Protein AF-A0AAW8BYF6-F1 (afdb_monomer_lite)

pLDDT: mean 76.12, std 23.07,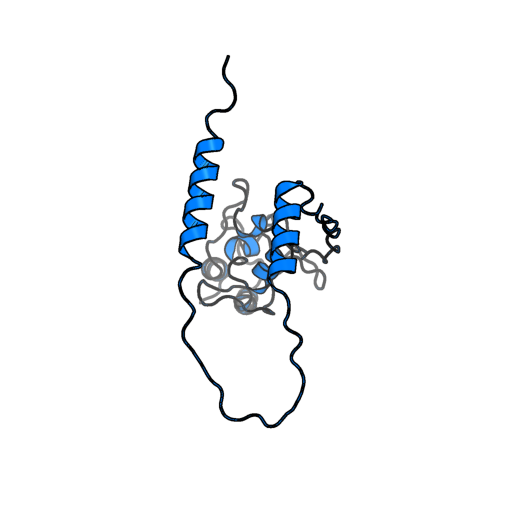 range [33.88, 97.88]

Foldseek 3Di:
DDDDDPPVVVVVVVVVVVVVPPPDDDDDDDDPDDPDDDPPDPPPVVVVVVVVVCCVVVVPPDPPPPPPPPPQPCPAAQAADPAADPQHLFFPPHQAPLDALVVLVVCPLLAADVVGANEAVGDADFTSPADPVRTHHGLSCLQQGLVSHVNSVVCCVSVSYPNCSHDPDDPPGGDGDNGSVRSSVSNPDDD

Structure (mmCIF, N/CA/C/O backbone):
data_AF-A0AAW8BYF6-F1
#
_entry.id   AF-A0AAW8BYF6-F1
#
loop_
_atom_site.group_PDB
_atom_site.id
_atom_site.type_symbol
_atom_site.label_atom_id
_atom_site.label_alt_id
_atom_site.label_comp_id
_atom_site.label_asym_id
_atom_site.label_entity_id
_atom_site.label_seq_id
_atom_site.pdbx_PDB_ins_code
_atom_site.Cartn_x
_atom_site.Cartn_y
_atom_site.Cartn_z
_atom_site.occupancy
_atom_site.B_iso_or_equiv
_atom_site.auth_seq_id
_atom_site.auth_comp_id
_atom_site.auth_asym_id
_atom_site.auth_atom_id
_atom_site.pdbx_PDB_model_num
ATOM 1 N N . MET A 1 1 ? -16.597 58.038 21.514 1.00 37.38 1 MET A N 1
ATOM 2 C CA . MET A 1 1 ? -16.691 57.374 20.198 1.00 37.38 1 MET A CA 1
ATOM 3 C C . MET A 1 1 ? -17.389 56.031 20.370 1.00 37.38 1 MET A C 1
ATOM 5 O O . MET A 1 1 ? -16.934 55.204 21.142 1.00 37.38 1 MET A O 1
ATOM 9 N N . ASN A 1 2 ? -18.549 55.951 19.721 1.00 38.19 2 ASN A N 1
ATOM 10 C CA . ASN A 1 2 ? -19.444 54.847 19.357 1.00 38.19 2 ASN A CA 1
ATOM 11 C C . ASN A 1 2 ? -19.280 53.431 19.967 1.00 38.19 2 ASN A C 1
ATOM 13 O O . ASN A 1 2 ? -18.361 52.689 19.632 1.00 38.19 2 ASN A O 1
ATOM 17 N N . THR A 1 3 ? -20.304 53.013 20.718 1.00 45.50 3 THR A N 1
ATOM 18 C CA . THR A 1 3 ? -20.680 51.621 21.010 1.00 45.50 3 THR A CA 1
ATOM 19 C C . THR A 1 3 ? -22.140 51.385 20.578 1.00 45.50 3 THR A C 1
ATOM 21 O O . THR A 1 3 ? -22.991 52.263 20.695 1.00 45.50 3 THR A O 1
ATOM 24 N N . GLY A 1 4 ? -22.461 50.177 20.101 1.00 48.16 4 GLY A N 1
ATOM 25 C CA . GLY A 1 4 ? -23.757 49.557 20.431 1.00 48.16 4 GLY A CA 1
ATOM 26 C C . GLY A 1 4 ? -24.893 49.504 19.397 1.00 48.16 4 GLY A C 1
ATOM 27 O O . GLY A 1 4 ? -25.877 48.822 19.666 1.00 48.16 4 GLY A O 1
ATOM 28 N N . HIS A 1 5 ? -24.803 50.112 18.213 1.00 46.66 5 HIS A N 1
ATOM 29 C CA . HIS A 1 5 ? -25.980 50.203 17.320 1.00 46.66 5 HIS A CA 1
ATOM 30 C C . HIS A 1 5 ? -26.298 48.951 16.465 1.00 46.66 5 HIS A C 1
ATOM 32 O O . HIS A 1 5 ? -27.367 48.877 15.864 1.00 46.66 5 HIS A O 1
ATOM 38 N N . GLY A 1 6 ? -25.429 47.933 16.423 1.00 43.31 6 GLY A N 1
ATOM 39 C CA . GLY A 1 6 ? -25.606 46.771 15.530 1.00 43.31 6 GLY A CA 1
ATOM 40 C C . GLY A 1 6 ? -26.464 45.612 16.068 1.00 43.31 6 GLY A C 1
ATOM 41 O O . GLY A 1 6 ? -26.981 44.820 15.281 1.00 43.31 6 GLY A O 1
ATOM 42 N N . ASN A 1 7 ? -26.629 45.480 17.390 1.00 49.06 7 ASN A N 1
ATOM 43 C CA . ASN A 1 7 ? -27.201 44.260 17.989 1.00 49.06 7 ASN A CA 1
ATOM 44 C C . ASN A 1 7 ? -28.725 44.347 18.224 1.00 49.06 7 ASN A C 1
ATOM 46 O O . ASN A 1 7 ? -29.447 43.363 18.068 1.00 49.06 7 ASN A O 1
ATOM 50 N N . ALA A 1 8 ? -29.245 45.548 18.494 1.00 50.25 8 ALA A N 1
ATOM 51 C CA . ALA A 1 8 ? -30.672 45.763 18.754 1.00 50.25 8 ALA A CA 1
ATOM 52 C C . ALA A 1 8 ? -31.559 45.500 17.519 1.00 50.25 8 ALA A C 1
ATOM 54 O O . ALA A 1 8 ? -32.691 45.029 17.644 1.00 50.25 8 ALA A O 1
ATOM 55 N N . HIS A 1 9 ? -31.034 45.743 16.312 1.00 46.91 9 HIS A N 1
ATOM 56 C CA . HIS A 1 9 ? -31.785 45.556 15.068 1.00 46.91 9 HIS A CA 1
ATOM 57 C C . HIS A 1 9 ? -31.937 44.074 14.675 1.00 46.91 9 HIS A C 1
ATOM 59 O O . HIS A 1 9 ? -32.965 43.688 14.120 1.00 46.91 9 HIS A O 1
ATOM 65 N N . ARG A 1 10 ? -30.956 43.221 15.017 1.00 51.28 10 ARG A N 1
ATOM 66 C CA . ARG A 1 10 ? -31.023 41.764 14.790 1.00 51.28 10 ARG A CA 1
ATOM 67 C C . ARG A 1 10 ? -31.966 41.061 15.767 1.00 51.28 10 ARG A C 1
ATOM 69 O O . ARG A 1 10 ? -32.673 40.140 15.370 1.00 51.28 10 ARG A O 1
ATOM 76 N N . GLN A 1 11 ? -32.028 41.523 17.016 1.00 50.78 11 GLN A N 1
ATOM 77 C CA . GLN A 1 11 ? -32.893 40.930 18.042 1.00 50.78 11 GLN A CA 1
ATOM 78 C C . GLN A 1 11 ? -34.389 41.172 17.773 1.00 50.78 11 GLN A C 1
ATOM 80 O O . GLN A 1 11 ? -35.205 40.280 17.998 1.00 50.78 11 GLN A O 1
ATOM 85 N N . ARG A 1 12 ? -34.757 42.325 17.194 1.00 52.97 12 ARG A N 1
ATOM 86 C CA . ARG A 1 12 ? -36.150 42.606 16.795 1.00 52.97 12 ARG A CA 1
ATOM 87 C C . ARG A 1 12 ? -36.630 41.759 15.608 1.00 52.97 12 ARG A C 1
ATOM 89 O O . ARG A 1 12 ? -37.811 41.425 15.545 1.00 52.97 12 ARG A O 1
ATOM 96 N N . ALA A 1 13 ? -35.732 41.362 14.704 1.00 47.97 13 ALA A N 1
ATOM 97 C CA . ALA A 1 13 ? -36.083 40.544 13.539 1.00 47.97 13 ALA A CA 1
ATOM 98 C C . ALA A 1 13 ? -36.437 39.089 13.912 1.00 47.97 13 ALA A C 1
ATOM 100 O O . ALA A 1 13 ? -37.358 38.513 13.339 1.00 47.97 13 ALA A O 1
ATOM 101 N N . ILE A 1 14 ? -35.762 38.514 14.915 1.00 47.16 14 ILE A N 1
ATOM 102 C CA . ILE A 1 14 ? -35.993 37.129 15.364 1.00 47.16 14 ILE A CA 1
ATOM 103 C C . ILE A 1 14 ? -37.309 37.009 16.154 1.00 47.16 14 ILE A C 1
ATOM 105 O O . ILE A 1 14 ? -38.058 36.051 15.965 1.00 47.16 14 ILE A O 1
ATOM 109 N N . ALA A 1 15 ? -37.650 38.011 16.971 1.00 45.38 15 ALA A N 1
ATOM 110 C CA . ALA A 1 15 ? -38.900 38.018 17.736 1.00 45.38 15 ALA A CA 1
ATOM 111 C C . ALA A 1 15 ? -40.158 38.090 16.842 1.00 45.38 15 ALA A C 1
ATOM 113 O O . ALA A 1 15 ? -41.176 37.486 17.171 1.00 45.38 15 ALA A O 1
ATOM 114 N N . SER A 1 16 ? -40.077 38.765 15.686 1.00 45.19 16 SER A N 1
ATOM 115 C CA . SER A 1 16 ? -41.191 38.909 14.729 1.00 45.19 16 SER A CA 1
ATOM 116 C C . SER A 1 16 ? -41.480 37.636 13.913 1.00 45.19 16 SER A C 1
ATOM 118 O O . SER A 1 16 ? -42.607 37.429 13.457 1.00 45.19 16 SER A O 1
ATOM 120 N N . LEU A 1 17 ? -40.483 36.761 13.742 1.00 44.28 17 LEU A N 1
ATOM 121 C CA . LEU A 1 17 ? -40.630 35.477 13.043 1.00 44.28 17 LEU A CA 1
ATOM 122 C C . LEU A 1 17 ? -41.304 34.410 13.919 1.00 44.28 17 LEU A C 1
ATOM 124 O O . LEU A 1 17 ? -42.078 33.599 13.416 1.00 44.28 17 LEU A O 1
ATOM 128 N N . LEU A 1 18 ? -41.089 34.453 15.237 1.00 46.00 18 LEU A N 1
ATOM 129 C CA . LEU A 1 18 ? -41.650 33.472 16.172 1.00 46.00 18 LEU A CA 1
ATOM 130 C C . LEU A 1 18 ? -43.125 33.730 16.525 1.00 46.00 18 LEU A C 1
ATOM 132 O O . LEU A 1 18 ? -43.833 32.796 16.887 1.00 46.00 18 LEU A O 1
ATOM 136 N N . THR A 1 19 ? -43.635 34.953 16.347 1.00 45.09 19 THR A N 1
ATOM 137 C CA . THR A 1 19 ? -45.060 35.263 16.587 1.00 45.09 19 THR A CA 1
ATOM 138 C C . THR A 1 19 ? -45.987 34.825 15.447 1.00 45.09 19 THR A C 1
ATOM 140 O O . THR A 1 19 ? -47.203 34.822 15.623 1.00 45.09 19 THR A O 1
ATOM 143 N N . ARG A 1 20 ? -45.450 34.454 14.272 1.00 44.84 20 ARG A N 1
ATOM 144 C CA . ARG A 1 20 ? -46.262 34.011 13.120 1.00 44.84 20 ARG A CA 1
ATOM 145 C C . ARG A 1 20 ? -46.549 32.509 13.101 1.00 44.84 20 ARG A C 1
ATOM 147 O O . ARG A 1 20 ? -47.482 32.100 12.421 1.00 44.84 20 ARG A O 1
ATOM 154 N N . HIS A 1 21 ? -45.808 31.699 13.858 1.00 38.91 21 HIS A N 1
ATOM 155 C CA . HIS A 1 21 ? -45.971 30.240 13.851 1.00 38.91 21 HIS A CA 1
ATOM 156 C C . HIS A 1 21 ? -46.962 29.694 14.888 1.00 38.91 21 HIS A C 1
ATOM 158 O O . HIS A 1 21 ? -47.280 28.512 14.846 1.00 38.91 21 HIS A O 1
ATOM 164 N N . THR A 1 22 ? -47.500 30.524 15.783 1.00 42.38 22 THR A N 1
ATOM 165 C CA . THR A 1 22 ? -48.407 30.070 16.855 1.00 42.38 22 THR A CA 1
ATOM 166 C C . THR A 1 22 ? -49.895 30.192 16.527 1.00 42.38 22 THR A C 1
ATOM 168 O O . THR A 1 22 ? -50.720 29.975 17.407 1.00 42.38 22 THR A O 1
ATOM 171 N N . ARG A 1 23 ? -50.275 30.530 15.285 1.00 43.59 23 ARG A N 1
ATOM 172 C CA . ARG A 1 23 ? -51.686 30.771 14.923 1.00 43.59 23 ARG A CA 1
ATOM 173 C C . ARG A 1 23 ? -52.297 29.764 13.941 1.00 43.59 23 ARG A C 1
ATOM 175 O O . ARG A 1 23 ? -53.260 30.094 13.259 1.00 43.59 23 ARG A O 1
ATOM 182 N N . VAL A 1 24 ? -51.763 28.547 13.868 1.00 45.06 24 VAL A N 1
ATOM 183 C CA . VAL A 1 24 ? -52.385 27.447 13.114 1.00 45.06 24 VAL A CA 1
ATOM 184 C C . VAL A 1 24 ? -52.245 26.167 13.930 1.00 45.06 24 VAL A C 1
ATOM 186 O O . VAL A 1 24 ? -51.171 25.576 13.941 1.00 45.06 24 VAL A O 1
ATOM 189 N N . THR A 1 25 ? -53.287 25.807 14.682 1.00 42.69 25 THR A N 1
ATOM 190 C CA . THR A 1 25 ? -53.732 24.435 15.037 1.00 42.69 25 THR A CA 1
ATOM 191 C C . THR A 1 25 ? -54.785 24.516 16.149 1.00 42.69 25 THR A C 1
ATOM 193 O O . THR A 1 25 ? -54.587 24.053 17.264 1.00 42.69 25 THR A O 1
ATOM 196 N N . GLU A 1 26 ? -55.938 25.102 15.836 1.00 43.38 26 GLU A N 1
ATOM 197 C CA . GLU A 1 26 ? -57.189 24.730 16.502 1.00 43.38 26 GLU A CA 1
ATOM 198 C C . GLU A 1 26 ? -58.145 24.277 15.404 1.00 43.38 26 GLU A C 1
ATOM 200 O O . GLU A 1 26 ? -58.733 25.082 14.686 1.00 43.38 26 GLU A O 1
ATOM 205 N N . SER A 1 27 ? -58.223 22.965 15.215 1.00 40.38 27 SER A N 1
ATOM 206 C CA . SER A 1 27 ? -59.373 22.337 14.578 1.00 40.38 27 SER A CA 1
ATOM 207 C C . SER A 1 27 ? -59.625 21.001 15.256 1.00 40.38 27 SER A C 1
ATOM 209 O O . SER A 1 27 ? -58.717 20.178 15.393 1.00 40.38 27 SER A O 1
ATOM 211 N N . ASP A 1 28 ? -60.865 20.861 15.698 1.00 47.47 28 ASP A N 1
ATOM 212 C CA . ASP A 1 28 ? -61.422 19.830 16.555 1.00 47.47 28 ASP A CA 1
ATOM 213 C C . ASP A 1 28 ? -61.190 18.399 16.060 1.00 47.47 28 ASP A C 1
ATOM 215 O O . ASP A 1 28 ? -61.384 18.074 14.890 1.00 47.47 28 ASP A O 1
ATOM 219 N N . GLY A 1 29 ? -60.829 17.520 16.995 1.00 39.03 29 GLY A N 1
ATOM 220 C CA . GLY A 1 29 ? -60.719 16.082 16.776 1.00 39.03 29 GLY A CA 1
ATOM 221 C C . GLY A 1 29 ? -61.212 15.317 17.998 1.00 39.03 29 GLY A C 1
ATOM 222 O O . GLY A 1 29 ? -60.427 14.868 18.829 1.00 39.03 29 GLY A O 1
ATOM 223 N N . THR A 1 30 ? -62.530 15.192 18.121 1.00 40.97 30 THR A N 1
ATOM 224 C CA . THR A 1 30 ? -63.212 14.290 19.052 1.00 40.97 30 THR A CA 1
ATOM 225 C C . THR A 1 30 ? -62.857 12.843 18.712 1.00 40.97 30 THR A C 1
ATOM 227 O O . THR A 1 30 ? -63.273 12.316 17.684 1.00 40.97 30 THR A O 1
ATOM 230 N N . CYS A 1 31 ? -62.112 12.170 19.589 1.00 33.88 31 CYS A N 1
ATOM 231 C CA . CYS A 1 31 ? -61.919 10.727 19.498 1.00 33.88 31 CYS A CA 1
ATOM 232 C C . CYS A 1 31 ? -63.068 10.039 20.252 1.00 33.88 31 CYS A C 1
ATOM 234 O O . CYS A 1 31 ? -63.046 9.930 21.479 1.00 33.88 31 CYS A O 1
ATOM 236 N N . LEU A 1 32 ? -64.111 9.632 19.522 1.00 44.94 32 LEU A N 1
ATOM 237 C CA . LEU A 1 32 ? -65.103 8.688 20.033 1.00 44.94 32 LEU A CA 1
ATOM 238 C C . LEU A 1 32 ? -64.433 7.314 20.153 1.00 44.94 32 LEU A C 1
ATOM 240 O O . LEU A 1 32 ? -64.110 6.696 19.144 1.00 44.94 32 LEU A O 1
ATOM 244 N N . GLY A 1 33 ? -64.280 6.826 21.383 1.00 44.03 33 GLY A N 1
ATOM 245 C CA . GLY A 1 33 ? -64.020 5.409 21.639 1.00 44.03 33 GLY A CA 1
ATOM 246 C C . GLY A 1 33 ? -62.735 5.117 22.401 1.00 44.03 33 GLY A C 1
ATOM 247 O O . GLY A 1 33 ? -61.808 4.555 21.839 1.00 44.03 33 GLY A O 1
ATOM 248 N N . CYS A 1 34 ? -62.713 5.416 23.701 1.00 37.00 34 CYS A N 1
ATOM 249 C CA . CYS A 1 34 ? -61.872 4.699 24.664 1.00 37.00 34 CYS A CA 1
ATOM 250 C C . CYS A 1 34 ? -62.536 4.744 26.048 1.00 37.00 34 CYS A C 1
ATOM 252 O O . CYS A 1 34 ? -62.538 5.766 26.730 1.00 37.00 34 CYS A O 1
ATOM 254 N N . LEU A 1 35 ? -63.127 3.616 26.445 1.00 46.06 35 LEU A N 1
ATOM 255 C CA . LEU A 1 35 ? -63.677 3.352 27.777 1.00 46.06 35 LEU A CA 1
ATOM 256 C C . LEU A 1 35 ? -62.545 3.021 28.765 1.00 46.06 35 LEU A C 1
ATOM 258 O O . LEU A 1 35 ? -62.427 1.895 29.239 1.00 46.06 35 LEU A O 1
ATOM 262 N N . CYS A 1 36 ? -61.703 3.998 29.096 1.00 37.97 36 CYS A N 1
ATOM 263 C CA . CYS A 1 36 ? -60.848 3.908 30.278 1.00 37.97 36 CYS A CA 1
ATOM 264 C C . CYS A 1 36 ? -60.863 5.245 31.028 1.00 37.97 36 CYS A C 1
ATOM 266 O O . CYS A 1 36 ? -60.290 6.248 30.612 1.00 37.97 36 CYS A O 1
ATOM 268 N N . GLY A 1 37 ? -61.595 5.270 32.142 1.00 46.62 37 GLY A N 1
ATOM 269 C CA . GLY A 1 37 ? -61.688 6.423 33.027 1.00 46.62 37 GLY A CA 1
ATOM 270 C C . GLY A 1 37 ? -60.399 6.630 33.817 1.00 46.62 37 GLY A C 1
ATOM 271 O O . GLY A 1 37 ? -60.288 6.162 34.945 1.00 46.62 37 GLY A O 1
ATOM 272 N N . ALA A 1 38 ? -59.450 7.369 33.249 1.00 44.50 38 ALA A N 1
ATOM 273 C CA . ALA A 1 38 ? -58.357 7.974 34.000 1.00 44.50 38 ALA A CA 1
ATOM 274 C C . ALA A 1 38 ? -58.418 9.501 33.825 1.00 44.50 38 ALA A C 1
ATOM 276 O O . ALA A 1 38 ? -58.494 9.971 32.686 1.00 44.50 38 ALA A O 1
ATOM 277 N N . PRO A 1 39 ? -58.387 10.307 34.904 1.00 42.12 39 PRO A N 1
ATOM 278 C CA . PRO A 1 39 ? -58.273 11.748 34.756 1.00 42.12 39 PRO A CA 1
ATOM 279 C C . PRO A 1 39 ? -56.886 12.061 34.185 1.00 42.12 39 PRO A C 1
ATOM 281 O O . PRO A 1 39 ? -55.875 11.951 34.879 1.00 42.12 39 PRO A O 1
ATOM 284 N N . MET A 1 40 ? -56.822 12.445 32.907 1.00 42.41 40 MET A N 1
ATOM 285 C CA . MET A 1 40 ? -55.617 13.052 32.352 1.00 42.41 40 MET A CA 1
ATOM 286 C C . MET A 1 40 ? -55.383 14.366 33.094 1.00 42.41 40 MET A C 1
ATOM 288 O O . MET A 1 40 ? -56.102 15.348 32.901 1.00 42.41 40 MET A O 1
ATOM 292 N N . GLY A 1 41 ? -54.387 14.371 33.981 1.00 45.28 41 GLY A N 1
ATOM 293 C CA . GLY A 1 41 ? -53.883 15.588 34.595 1.00 45.28 41 GLY A CA 1
ATOM 294 C C . GLY A 1 41 ? -53.502 16.562 33.488 1.00 45.28 41 GLY A C 1
ATOM 295 O O . GLY A 1 41 ? -52.598 16.292 32.700 1.00 45.28 41 GLY A O 1
ATOM 296 N N . ARG A 1 42 ? -54.230 17.678 33.410 1.00 49.72 42 ARG A N 1
ATOM 297 C CA . ARG A 1 42 ? -53.953 18.788 32.502 1.00 49.72 42 ARG A CA 1
ATOM 298 C C . ARG A 1 42 ? -52.534 19.275 32.807 1.00 49.72 42 ARG A C 1
ATOM 300 O O . ARG A 1 42 ? -52.317 19.977 33.793 1.00 49.72 42 ARG A O 1
ATOM 307 N N . LEU A 1 43 ? -51.562 18.850 31.999 1.00 50.78 43 LEU A N 1
ATOM 308 C CA . LEU A 1 43 ? -50.215 19.398 32.043 1.00 50.78 43 LEU A CA 1
ATOM 309 C C . LEU A 1 43 ? -50.342 20.872 31.686 1.00 50.78 43 LEU A C 1
ATOM 311 O O . LEU A 1 43 ? -50.687 21.249 30.569 1.00 50.78 43 LEU A O 1
ATOM 315 N N . ASP A 1 44 ? -50.150 21.706 32.697 1.00 51.09 44 ASP A N 1
ATOM 316 C CA . ASP A 1 44 ? -50.207 23.149 32.580 1.00 51.09 44 ASP A CA 1
ATOM 317 C C . ASP A 1 44 ? -48.984 23.633 31.786 1.00 51.09 44 ASP A C 1
ATOM 319 O O . ASP A 1 44 ? -47.948 24.007 32.343 1.00 51.09 44 ASP A O 1
ATOM 323 N N . HIS A 1 45 ? -49.090 23.566 30.456 1.00 50.38 45 HIS A N 1
ATOM 324 C CA . HIS A 1 45 ? -48.044 23.959 29.513 1.00 50.38 45 HIS A CA 1
ATOM 325 C C . HIS A 1 45 ? -47.591 25.416 29.711 1.00 50.38 45 HIS A C 1
ATOM 327 O O . HIS A 1 45 ? -46.456 25.759 29.369 1.00 50.38 45 HIS A O 1
ATOM 333 N N . THR A 1 46 ? -48.419 26.261 30.339 1.00 50.47 46 THR A N 1
ATOM 334 C CA . THR A 1 46 ? -48.074 27.660 30.620 1.00 50.47 46 THR A CA 1
ATOM 335 C C . THR A 1 46 ? -46.988 27.791 31.690 1.00 50.47 46 THR A C 1
ATOM 337 O O . THR A 1 46 ? -46.102 28.638 31.572 1.00 50.47 46 THR A O 1
ATOM 340 N N . LYS A 1 47 ? -46.944 26.877 32.671 1.00 52.06 47 LYS A N 1
ATOM 341 C CA . LYS A 1 47 ? -45.910 26.870 33.722 1.00 52.06 47 LYS A CA 1
ATOM 342 C C . LYS A 1 47 ? -44.545 26.403 33.223 1.00 52.06 47 LYS A C 1
ATOM 344 O O . LYS A 1 47 ? -43.525 26.790 33.792 1.00 52.06 47 LYS A O 1
ATOM 349 N N . HIS A 1 48 ? -44.506 25.572 32.181 1.00 52.84 48 HIS A N 1
ATOM 350 C CA . HIS A 1 48 ? -43.247 25.107 31.592 1.00 52.84 48 HIS A CA 1
ATOM 351 C C . HIS A 1 48 ? -42.620 26.176 30.689 1.00 52.84 48 HIS A C 1
ATOM 353 O O . HIS A 1 48 ? -41.409 26.382 30.726 1.00 52.84 48 HIS A O 1
ATOM 359 N N . LEU A 1 49 ? -43.454 26.913 29.949 1.00 55.88 49 LEU A N 1
ATOM 360 C CA . LEU A 1 49 ? -43.011 28.018 29.099 1.00 55.88 49 LEU A CA 1
ATOM 361 C C . LEU A 1 49 ? -42.513 29.221 29.911 1.00 55.88 49 LEU A C 1
ATOM 363 O O . LEU A 1 49 ? -41.466 29.767 29.574 1.00 55.88 49 LEU A O 1
ATOM 367 N N . ALA A 1 50 ? -43.180 29.583 31.013 1.00 56.66 50 ALA A N 1
ATOM 368 C CA . ALA A 1 50 ? -42.725 30.674 31.883 1.00 56.66 50 ALA A CA 1
ATOM 369 C C . ALA A 1 50 ? -41.320 30.412 32.465 1.00 56.66 50 ALA A C 1
ATOM 371 O O . ALA A 1 50 ? -40.446 31.269 32.390 1.00 56.66 50 ALA A O 1
ATOM 372 N N . LYS A 1 51 ? -41.051 29.180 32.928 1.00 56.62 51 LYS A N 1
ATOM 373 C CA . LYS A 1 51 ? -39.721 28.779 33.427 1.00 56.62 51 LYS A CA 1
ATOM 374 C C . LYS A 1 51 ? -38.630 28.802 32.350 1.00 56.62 51 LYS A C 1
ATOM 376 O O . LYS A 1 51 ? -37.471 29.062 32.661 1.00 56.62 51 LYS A O 1
ATOM 381 N N . LEU A 1 52 ? -38.987 28.508 31.099 1.00 53.47 52 LEU A N 1
ATOM 382 C CA . LEU A 1 52 ? -38.067 28.539 29.957 1.00 53.47 52 LEU A CA 1
ATOM 383 C C . LEU A 1 52 ? -37.712 29.971 29.542 1.00 53.47 52 LEU A C 1
ATOM 385 O O . LEU A 1 52 ? -36.561 30.232 29.197 1.00 53.47 52 LEU A O 1
ATOM 389 N N . VAL A 1 53 ? -38.673 30.896 29.607 1.00 59.00 53 VAL A N 1
ATOM 390 C CA . VAL A 1 53 ? -38.449 32.318 29.310 1.00 59.00 53 VAL A CA 1
ATOM 391 C C . VAL A 1 53 ? -37.603 32.980 30.402 1.00 59.00 53 VAL A C 1
ATOM 393 O O . VAL A 1 53 ? -36.619 33.636 30.065 1.00 59.00 53 VAL A O 1
ATOM 396 N N . ASP A 1 54 ? -37.882 32.726 31.684 1.00 52.72 54 ASP A N 1
ATOM 397 C CA . ASP A 1 54 ? -37.077 33.263 32.795 1.00 52.72 54 ASP A CA 1
ATOM 398 C C . ASP A 1 54 ? -35.617 32.776 32.740 1.00 52.72 54 ASP A C 1
ATOM 400 O O . ASP A 1 54 ? -34.684 33.560 32.904 1.00 52.72 54 ASP A O 1
ATOM 404 N N . ALA A 1 55 ? -35.382 31.502 32.399 1.00 53.84 55 ALA A N 1
ATOM 405 C CA . ALA A 1 55 ? -34.029 30.954 32.252 1.00 53.84 55 ALA A CA 1
ATOM 406 C C . ALA A 1 55 ? -33.228 31.569 31.083 1.00 53.84 55 ALA A C 1
ATOM 408 O O . ALA A 1 55 ? -31.993 31.599 31.127 1.00 53.84 55 ALA A O 1
ATOM 409 N N . LEU A 1 56 ? -33.918 32.049 30.041 1.00 55.00 56 LEU A N 1
ATOM 410 C CA . LEU A 1 56 ? -33.314 32.721 28.886 1.00 55.00 56 LEU A CA 1
ATOM 411 C C . LEU A 1 56 ? -33.037 34.207 29.157 1.00 55.00 56 LEU A C 1
ATOM 413 O O . LEU A 1 56 ? -32.051 34.733 28.640 1.00 55.00 56 LEU A O 1
ATOM 417 N N . VAL A 1 57 ? -33.862 34.866 29.977 1.00 57.41 57 VAL A N 1
ATOM 418 C CA . VAL A 1 57 ? -33.688 36.277 30.368 1.00 57.41 57 VAL A CA 1
ATOM 419 C C . VAL A 1 57 ? -32.619 36.436 31.459 1.00 57.41 57 VAL A C 1
ATOM 421 O O . VAL A 1 57 ? -31.805 37.352 31.375 1.00 57.41 57 VAL A O 1
ATOM 424 N N . ASP A 1 58 ? -32.525 35.504 32.414 1.00 49.53 58 ASP A N 1
ATOM 425 C CA . ASP A 1 58 ? -31.572 35.580 33.537 1.00 49.53 58 ASP A CA 1
ATOM 426 C C . ASP A 1 58 ? -30.129 35.170 33.190 1.00 49.53 58 ASP A C 1
ATOM 428 O O . ASP A 1 58 ? -29.253 35.150 34.060 1.00 49.53 58 ASP A O 1
ATOM 432 N N . GLY A 1 59 ? -29.843 34.784 31.941 1.00 46.06 59 GLY A N 1
ATOM 433 C CA . GLY A 1 59 ? -28.498 34.361 31.528 1.00 46.06 59 GLY A CA 1
ATOM 434 C C . GLY A 1 59 ? -27.958 33.137 32.288 1.00 46.06 59 GLY A C 1
ATOM 435 O O . GLY A 1 59 ? -26.771 32.824 32.192 1.00 46.06 59 GLY A O 1
ATOM 436 N N . ARG A 1 60 ? -28.814 32.416 33.026 1.00 51.44 60 ARG A N 1
ATOM 437 C CA . ARG A 1 60 ? -28.489 31.163 33.731 1.00 51.44 60 ARG A CA 1
ATOM 438 C C . ARG A 1 60 ? -28.796 29.928 32.885 1.00 51.44 60 ARG A C 1
ATOM 440 O O . ARG A 1 60 ? -29.006 28.845 33.433 1.00 51.44 60 ARG A O 1
ATOM 447 N N . ALA A 1 61 ? -28.786 30.066 31.558 1.00 50.94 61 ALA A N 1
ATOM 448 C CA . ALA A 1 61 ? -28.673 28.923 30.663 1.00 50.94 61 ALA A CA 1
ATOM 449 C C . ALA A 1 61 ? -27.443 28.120 31.097 1.00 50.94 61 ALA A C 1
ATOM 451 O O . ALA A 1 61 ? -26.331 28.650 31.169 1.00 50.94 61 ALA A O 1
ATOM 452 N N . GLY A 1 62 ? -27.696 26.877 31.506 1.00 47.59 62 GLY A N 1
ATOM 453 C CA . GLY A 1 62 ? -26.770 26.058 32.265 1.00 47.59 62 GLY A CA 1
ATOM 454 C C . GLY A 1 62 ? -25.351 26.133 31.722 1.00 47.59 62 GLY A C 1
ATOM 455 O O . GLY A 1 62 ? -25.111 25.974 30.524 1.00 47.59 62 GLY A O 1
ATOM 456 N N . ARG A 1 63 ? -24.391 26.318 32.634 1.00 51.12 63 ARG A N 1
ATOM 457 C CA . ARG A 1 63 ? -23.028 25.845 32.413 1.00 51.12 63 ARG A CA 1
ATOM 458 C C . ARG A 1 63 ? -23.146 24.351 32.148 1.00 51.12 63 ARG A C 1
ATOM 460 O O . ARG A 1 63 ? -23.138 23.556 33.083 1.00 51.12 63 ARG A O 1
ATOM 467 N N . GLY A 1 64 ? -23.329 23.988 30.879 1.00 47.88 64 GLY A N 1
ATOM 468 C CA . GLY A 1 64 ? -23.188 22.625 30.425 1.00 47.88 64 GLY A CA 1
ATOM 469 C C . GLY A 1 64 ? -21.849 22.175 30.964 1.00 47.88 64 GLY A C 1
ATOM 470 O O . GLY A 1 64 ? -20.823 22.797 30.670 1.00 47.88 64 GLY A O 1
ATOM 471 N N . VAL A 1 65 ? -21.874 21.168 31.833 1.00 51.28 65 VAL A N 1
ATOM 472 C CA . VAL A 1 65 ? -20.671 20.439 32.195 1.00 51.28 65 VAL A CA 1
ATOM 473 C C . VAL A 1 65 ? -20.076 20.045 30.854 1.00 51.28 65 VAL A C 1
ATOM 475 O O . VAL A 1 65 ? -20.630 19.200 30.152 1.00 51.28 65 VAL A O 1
ATOM 478 N N . ARG A 1 66 ? -19.005 20.731 30.435 1.00 53.81 66 ARG A N 1
ATOM 479 C CA . ARG A 1 66 ? -18.172 20.235 29.351 1.00 53.81 66 ARG A CA 1
ATOM 480 C C . ARG A 1 66 ? -17.720 18.897 29.888 1.00 53.81 66 ARG A C 1
ATOM 482 O O . ARG A 1 66 ? -16.907 18.867 30.811 1.00 53.81 66 ARG A O 1
ATOM 489 N N . GLN A 1 67 ? -18.322 17.818 29.388 1.00 54.03 67 GLN A N 1
ATOM 490 C CA . GLN A 1 67 ? -17.793 16.493 29.639 1.00 54.03 67 GLN A CA 1
ATOM 491 C C . GLN A 1 67 ? -16.295 16.613 29.367 1.00 54.03 67 GLN A C 1
ATOM 493 O O . GLN A 1 67 ? -15.924 17.173 28.321 1.00 54.03 67 GLN A O 1
ATOM 498 N N . PRO A 1 68 ? -15.434 16.200 30.312 1.00 43.06 68 PRO A N 1
ATOM 499 C CA . PRO A 1 68 ? -14.021 16.090 30.021 1.00 43.06 68 PRO A CA 1
ATOM 500 C C . PRO A 1 68 ? -13.948 15.349 28.695 1.00 43.06 68 PRO A C 1
ATOM 502 O O . PRO A 1 68 ? -14.559 14.284 28.577 1.00 43.06 68 PRO A O 1
ATOM 505 N N . ARG A 1 69 ? -13.295 15.932 27.677 1.00 60.38 69 ARG A N 1
ATOM 506 C CA . ARG A 1 69 ? -12.928 15.151 26.495 1.00 60.38 69 ARG A CA 1
ATOM 507 C C . ARG A 1 69 ? -12.239 13.936 27.082 1.00 60.38 69 ARG A C 1
ATOM 509 O O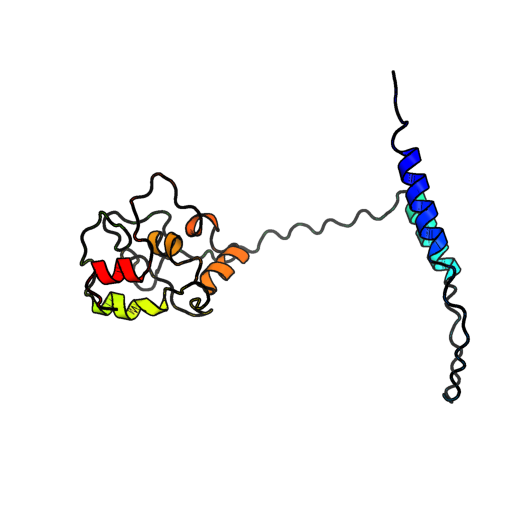 . ARG A 1 69 ? -11.196 14.103 27.719 1.00 60.38 69 ARG A O 1
ATOM 516 N N . GLN A 1 70 ? -12.889 12.774 27.011 1.00 54.97 70 GLN A N 1
ATOM 517 C CA . GLN A 1 70 ? -12.316 11.562 27.564 1.00 54.97 70 GLN A CA 1
ATOM 518 C C . GLN A 1 70 ? -10.913 11.494 26.970 1.00 54.97 70 GLN A C 1
ATOM 520 O O . GLN A 1 70 ? -10.767 11.651 25.753 1.00 54.97 70 GLN A O 1
ATOM 525 N N . ARG A 1 71 ? -9.879 11.390 27.823 1.00 50.22 71 ARG A N 1
ATOM 526 C CA . ARG A 1 71 ? -8.521 11.098 27.344 1.00 50.22 71 ARG A CA 1
ATOM 527 C C . ARG A 1 71 ? -8.712 9.938 26.378 1.00 50.22 71 ARG A C 1
ATOM 529 O O . ARG A 1 71 ? -9.275 8.940 26.836 1.00 50.22 71 ARG A O 1
ATOM 536 N N . PRO A 1 72 ? -8.367 10.082 25.084 1.00 55.06 72 PRO A N 1
ATOM 537 C CA . PRO A 1 72 ? -8.617 9.021 24.132 1.00 55.06 72 PRO A CA 1
ATOM 538 C C . PRO A 1 72 ? -7.999 7.775 24.740 1.00 55.06 72 PRO A C 1
ATOM 540 O O . PRO A 1 72 ? -6.810 7.773 25.081 1.00 55.06 72 PRO A O 1
ATOM 543 N N . GLN A 1 73 ? -8.839 6.767 24.993 1.00 55.06 73 GLN A N 1
ATOM 544 C CA . GLN A 1 73 ? -8.324 5.458 25.343 1.00 55.06 73 GLN A CA 1
ATOM 545 C C . GLN A 1 73 ? -7.281 5.149 24.283 1.00 55.06 73 GLN A C 1
ATOM 547 O O . GLN A 1 73 ? -7.522 5.408 23.103 1.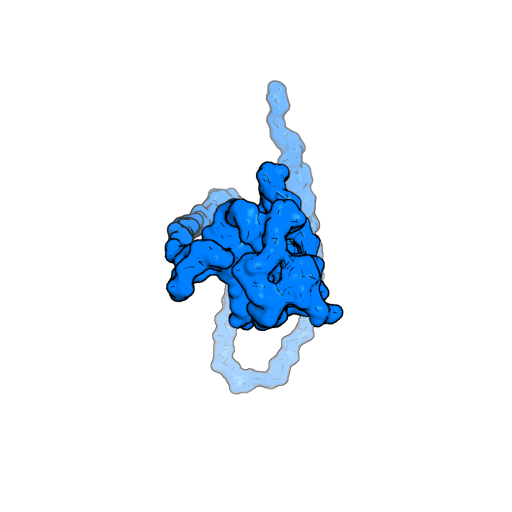00 55.06 73 GLN A O 1
ATOM 552 N N . ARG A 1 74 ? -6.085 4.746 24.717 1.00 59.78 74 ARG A N 1
ATOM 553 C CA . ARG A 1 74 ? -4.921 4.576 23.849 1.00 59.78 74 ARG A CA 1
ATOM 554 C C . ARG A 1 74 ? -5.206 3.381 22.941 1.00 59.78 74 ARG A C 1
ATOM 556 O O . ARG A 1 74 ? -4.755 2.277 23.210 1.00 59.78 74 ARG A O 1
ATOM 563 N N . MET A 1 75 ? -6.034 3.594 21.921 1.00 67.50 75 MET A N 1
ATOM 564 C CA . MET A 1 75 ? -6.357 2.606 20.914 1.00 67.50 75 MET A CA 1
ATOM 565 C C . MET A 1 75 ? -5.031 2.177 20.318 1.00 67.50 75 MET A C 1
ATOM 567 O O . MET A 1 75 ? -4.217 3.027 19.936 1.00 67.50 75 MET A O 1
ATOM 571 N N . THR A 1 76 ? -4.796 0.866 20.320 1.00 83.31 76 THR A N 1
ATOM 572 C CA . THR A 1 76 ? -3.572 0.285 19.785 1.00 83.31 76 THR A CA 1
ATOM 573 C C . THR A 1 76 ? -3.385 0.815 18.371 1.00 83.31 76 THR A C 1
ATOM 575 O O . THR A 1 76 ? -4.235 0.614 17.498 1.00 83.31 76 THR A O 1
ATOM 578 N N . GLN A 1 77 ? -2.312 1.580 18.183 1.00 92.06 77 GLN A N 1
ATOM 579 C CA . GLN A 1 77 ? -1.976 2.181 16.901 1.00 92.06 77 GLN A CA 1
ATOM 580 C C . GLN A 1 77 ? -1.724 1.066 15.889 1.00 92.06 77 GLN A C 1
ATOM 582 O O . GLN A 1 77 ? -1.134 0.043 16.232 1.00 92.06 77 GLN A O 1
ATOM 587 N N . LEU A 1 78 ? -2.164 1.266 14.650 1.00 94.50 78 LEU A N 1
ATOM 588 C CA . LEU A 1 78 ? -1.847 0.376 13.546 1.00 94.50 78 LEU A CA 1
ATOM 589 C C . LEU A 1 78 ? -0.355 0.555 13.215 1.00 94.50 78 LEU A C 1
ATOM 591 O O . LEU A 1 78 ? 0.050 1.656 12.813 1.00 94.50 78 LEU A O 1
ATOM 595 N N . PRO A 1 79 ? 0.487 -0.484 13.378 1.00 96.00 79 PRO A N 1
ATOM 596 C CA . PRO A 1 79 ? 1.902 -0.372 13.061 1.00 96.00 79 PRO A CA 1
ATOM 597 C C . PRO A 1 79 ? 2.083 -0.106 11.566 1.00 96.00 79 PRO A C 1
ATOM 599 O O . PRO A 1 79 ? 1.580 -0.845 10.723 1.00 96.00 79 PRO A O 1
ATOM 602 N N . HIS A 1 80 ? 2.819 0.942 11.217 1.00 96.31 80 HIS A N 1
ATOM 603 C CA . HIS A 1 80 ? 3.087 1.321 9.829 1.00 96.31 80 HIS A CA 1
ATOM 604 C C . HIS A 1 80 ? 4.507 1.857 9.690 1.00 96.31 80 HIS A C 1
ATOM 606 O O . HIS A 1 80 ? 5.177 2.118 10.690 1.00 96.31 80 HIS A O 1
ATOM 612 N N . ARG A 1 81 ? 5.011 1.940 8.460 1.00 95.94 81 ARG A N 1
ATOM 613 C CA . ARG A 1 81 ? 6.275 2.613 8.144 1.00 95.94 81 ARG A CA 1
ATOM 614 C C . ARG A 1 81 ? 6.024 4.091 7.866 1.00 95.94 81 ARG A C 1
ATOM 616 O O . ARG A 1 81 ? 5.068 4.421 7.177 1.00 95.94 81 ARG A O 1
ATOM 623 N N . ASP A 1 82 ? 6.939 4.940 8.322 1.00 92.88 82 ASP A N 1
ATOM 624 C CA . ASP A 1 82 ? 6.862 6.393 8.110 1.00 92.88 82 ASP A CA 1
ATOM 625 C C . ASP A 1 82 ? 7.340 6.819 6.715 1.00 92.88 82 ASP A C 1
ATOM 627 O O . ASP A 1 82 ? 7.059 7.927 6.278 1.00 92.88 82 ASP A O 1
ATOM 631 N N . ALA A 1 83 ? 8.085 5.956 6.016 1.00 94.81 83 ALA A N 1
ATOM 632 C CA . ALA A 1 83 ? 8.578 6.200 4.663 1.00 94.81 83 ALA A CA 1
ATOM 633 C C . ALA A 1 83 ? 8.827 4.883 3.900 1.00 94.81 83 ALA A C 1
ATOM 635 O O . ALA A 1 83 ? 9.098 3.847 4.531 1.00 94.81 83 ALA A O 1
ATOM 636 N N . PRO A 1 84 ? 8.765 4.900 2.551 1.00 96.19 84 PRO A N 1
ATOM 637 C CA . PRO A 1 84 ? 9.168 3.773 1.718 1.00 96.19 84 PRO A CA 1
ATOM 638 C C . PRO A 1 84 ? 10.630 3.391 1.976 1.00 96.19 84 PRO A C 1
ATOM 640 O O . PRO A 1 84 ? 11.496 4.251 2.123 1.00 96.19 84 PRO A O 1
ATOM 643 N N . CYS A 1 85 ? 10.927 2.094 2.026 1.00 96.94 85 CYS A N 1
ATOM 644 C CA . CYS A 1 85 ? 12.305 1.622 2.172 1.00 96.94 85 CYS A CA 1
ATOM 645 C C . CYS A 1 85 ? 13.156 1.921 0.923 1.00 96.94 85 CYS A C 1
ATOM 647 O O . CYS A 1 85 ? 12.629 2.172 -0.163 1.00 96.94 85 CYS A O 1
ATOM 649 N N . ALA A 1 86 ? 14.481 1.800 1.064 1.00 95.81 86 ALA A N 1
ATOM 650 C CA . ALA A 1 86 ? 15.439 1.990 -0.027 1.00 95.81 86 ALA A CA 1
ATOM 651 C C . ALA A 1 86 ? 15.106 1.143 -1.273 1.00 95.81 86 ALA A C 1
ATOM 653 O O . ALA A 1 86 ? 15.066 1.670 -2.375 1.00 95.81 86 ALA A O 1
ATOM 654 N N . ASN A 1 87 ? 14.768 -0.129 -1.070 1.00 96.31 87 ASN A N 1
ATOM 655 C CA . ASN A 1 87 ? 14.411 -1.097 -2.105 1.00 96.31 87 ASN A CA 1
ATOM 656 C C . ASN A 1 87 ? 12.908 -1.448 -2.072 1.00 96.31 87 ASN A C 1
ATOM 658 O O . ASN A 1 87 ? 12.518 -2.610 -2.097 1.00 96.31 87 ASN A O 1
ATOM 662 N N . CYS A 1 88 ? 12.038 -0.459 -1.847 1.00 97.12 88 CYS A N 1
ATOM 663 C CA . CYS A 1 88 ? 10.601 -0.712 -1.740 1.00 97.12 88 CYS A CA 1
ATOM 664 C C . CYS A 1 88 ? 9.995 -1.094 -3.101 1.00 97.12 88 CYS A C 1
ATOM 666 O O . CYS A 1 88 ? 10.166 -0.325 -4.044 1.00 97.12 88 CYS A O 1
ATOM 668 N N . PRO A 1 89 ? 9.185 -2.169 -3.201 1.00 97.06 89 PRO A N 1
ATOM 669 C CA . PRO A 1 89 ? 8.522 -2.533 -4.459 1.00 97.06 89 PRO A CA 1
ATOM 670 C C . PRO A 1 89 ? 7.626 -1.431 -5.040 1.00 97.06 89 PRO A C 1
ATOM 672 O O . PRO A 1 89 ? 7.403 -1.379 -6.242 1.00 97.06 89 PRO A O 1
ATOM 675 N N . TRP A 1 90 ? 7.125 -0.531 -4.189 1.00 97.25 90 TRP A N 1
ATOM 676 C CA . TRP A 1 90 ? 6.292 0.603 -4.593 1.00 97.25 90 TRP A CA 1
ATOM 677 C C . TRP A 1 90 ? 7.065 1.762 -5.229 1.00 97.25 90 TRP A C 1
ATOM 679 O O . TRP A 1 90 ? 6.435 2.662 -5.784 1.00 97.25 90 TRP A O 1
ATOM 689 N N . ARG A 1 91 ? 8.398 1.771 -5.148 1.00 97.31 91 ARG A N 1
ATOM 690 C CA . ARG A 1 91 ? 9.252 2.810 -5.729 1.00 97.31 91 ARG A CA 1
ATOM 691 C C . ARG A 1 91 ? 9.526 2.538 -7.205 1.00 97.31 91 ARG A C 1
ATOM 693 O O . ARG A 1 91 ? 9.981 1.456 -7.559 1.00 97.31 91 ARG A O 1
ATOM 700 N N . ARG A 1 92 ? 9.343 3.553 -8.053 1.00 97.44 92 ARG A N 1
ATOM 701 C CA . ARG A 1 92 ? 9.663 3.494 -9.491 1.00 97.44 92 ARG A CA 1
ATOM 702 C C . ARG A 1 92 ? 11.160 3.407 -9.765 1.00 97.44 92 ARG A C 1
ATOM 704 O O . ARG A 1 92 ? 11.558 2.866 -10.789 1.00 97.44 92 ARG A O 1
ATOM 711 N N . ASP A 1 93 ? 11.968 3.940 -8.856 1.00 96.50 93 ASP A N 1
ATOM 712 C CA . ASP A 1 93 ? 13.429 3.956 -8.927 1.00 96.50 93 ASP A CA 1
ATOM 713 C C . ASP A 1 93 ? 14.089 2.777 -8.186 1.00 96.50 93 ASP A C 1
ATOM 715 O O . ASP A 1 93 ? 15.314 2.703 -8.127 1.00 96.50 93 ASP A O 1
ATOM 719 N N . SER A 1 94 ? 13.306 1.841 -7.636 1.00 96.25 94 SER A N 1
ATOM 720 C CA . SER A 1 94 ? 13.834 0.603 -7.052 1.00 96.25 94 SER A CA 1
ATOM 721 C C . SER A 1 94 ? 13.992 -0.485 -8.123 1.00 96.25 94 SER A C 1
ATOM 723 O O . SER A 1 94 ? 13.161 -0.583 -9.035 1.00 96.25 94 SER A O 1
ATOM 725 N N . PRO A 1 95 ? 15.007 -1.364 -8.010 1.00 94.50 95 PRO A N 1
ATOM 726 C CA . PRO A 1 95 ? 15.020 -2.625 -8.740 1.00 94.50 95 PRO A CA 1
ATOM 727 C C . PRO A 1 95 ? 13.745 -3.435 -8.460 1.00 94.50 95 PRO A C 1
ATOM 729 O O . PRO A 1 95 ? 13.189 -3.366 -7.361 1.00 94.50 95 PRO A O 1
ATOM 732 N N . ALA A 1 96 ? 13.293 -4.196 -9.456 1.00 94.81 96 ALA A N 1
ATOM 733 C CA . ALA A 1 96 ? 12.250 -5.202 -9.262 1.00 94.81 96 ALA A CA 1
ATOM 734 C C . ALA A 1 96 ? 12.848 -6.508 -8.731 1.00 94.81 96 ALA A C 1
ATOM 736 O O . ALA A 1 96 ? 14.063 -6.702 -8.78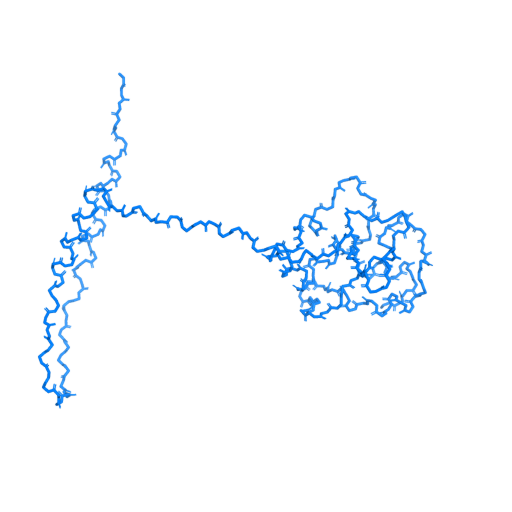1 1.00 94.81 96 ALA A O 1
ATOM 737 N N . GLY A 1 97 ? 11.977 -7.414 -8.287 1.00 91.69 97 GLY A N 1
ATOM 738 C CA . GLY A 1 97 ? 12.383 -8.755 -7.862 1.00 91.69 97 GLY A CA 1
ATOM 739 C C . GLY A 1 97 ? 12.712 -8.872 -6.376 1.00 91.69 97 GLY A C 1
ATOM 740 O O . GLY A 1 97 ? 13.393 -9.810 -5.982 1.00 91.69 97 GLY A O 1
ATOM 741 N N . GLU A 1 98 ? 12.203 -7.965 -5.534 1.00 94.31 98 GLU A N 1
ATOM 742 C CA . GLU A 1 98 ? 12.217 -8.174 -4.074 1.00 94.31 98 GLU A CA 1
ATOM 743 C C . GLU A 1 98 ? 11.507 -9.480 -3.691 1.00 94.31 98 GLU A C 1
ATOM 745 O O . GLU A 1 98 ? 11.865 -10.124 -2.707 1.00 94.31 98 GLU A O 1
ATOM 750 N N . PHE A 1 99 ? 10.511 -9.873 -4.487 1.00 94.31 99 PHE A N 1
ATOM 751 C CA . PHE A 1 99 ? 9.767 -11.115 -4.356 1.00 94.31 99 PHE A CA 1
ATOM 752 C C . PHE A 1 99 ? 9.524 -11.758 -5.725 1.00 94.31 99 PHE A C 1
ATOM 754 O O . PHE A 1 99 ? 9.579 -11.060 -6.741 1.00 94.31 99 PHE A O 1
ATOM 761 N N . PRO A 1 100 ? 9.216 -13.066 -5.769 1.00 95.50 100 PRO A N 1
ATOM 762 C CA . PRO A 1 100 ? 8.761 -13.694 -7.001 1.00 95.50 100 PRO A CA 1
ATOM 763 C C . PRO A 1 100 ? 7.361 -13.170 -7.409 1.00 95.50 100 PRO A C 1
ATOM 765 O O . PRO A 1 100 ? 6.581 -12.779 -6.527 1.00 95.50 100 PRO A O 1
ATOM 768 N N . PRO A 1 101 ? 7.023 -13.136 -8.716 1.00 96.56 101 PRO A N 1
ATOM 769 C CA . PRO A 1 101 ? 5.761 -12.581 -9.225 1.00 96.56 101 PRO A CA 1
ATOM 770 C C . PRO A 1 101 ? 4.50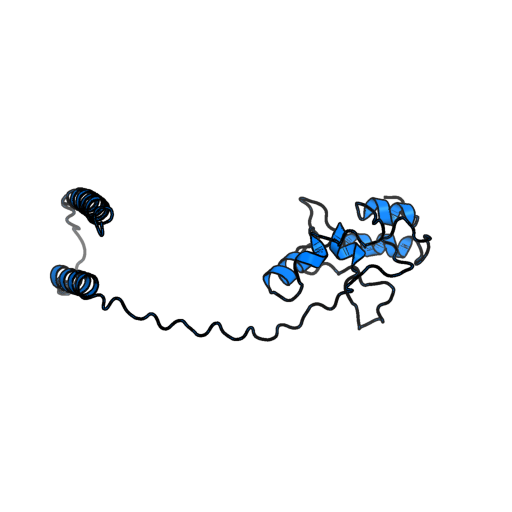0 -13.135 -8.547 1.00 96.56 101 PRO A C 1
ATOM 772 O O . PRO A 1 101 ? 3.564 -12.391 -8.261 1.00 96.56 101 PRO A O 1
ATOM 775 N N . GLU A 1 102 ? 4.487 -14.422 -8.204 1.00 96.69 102 GLU A N 1
ATOM 776 C CA . GLU A 1 102 ? 3.357 -15.115 -7.576 1.00 96.69 102 GLU A CA 1
ATOM 777 C C . GLU A 1 102 ? 3.012 -14.506 -6.212 1.00 96.69 102 GLU A C 1
ATOM 779 O O . GLU A 1 102 ? 1.847 -14.465 -5.813 1.00 96.69 102 GLU A O 1
ATOM 784 N N . ARG A 1 103 ? 4.010 -13.954 -5.508 1.00 95.19 103 ARG A N 1
ATOM 785 C CA . ARG A 1 103 ? 3.780 -13.251 -4.243 1.00 95.19 103 ARG A CA 1
ATOM 786 C C . ARG A 1 103 ? 3.020 -11.947 -4.461 1.00 95.19 103 ARG A C 1
ATOM 788 O O . ARG A 1 103 ? 2.152 -11.612 -3.662 1.00 95.19 103 ARG A O 1
ATOM 795 N N . TYR A 1 104 ? 3.307 -11.222 -5.541 1.00 96.75 104 TYR A N 1
ATOM 796 C CA . TYR A 1 104 ? 2.533 -10.039 -5.915 1.00 96.75 104 TYR A CA 1
ATOM 797 C C . TYR A 1 104 ? 1.147 -10.422 -6.444 1.00 96.75 104 TYR A C 1
ATOM 799 O O . TYR A 1 104 ? 0.186 -9.711 -6.182 1.00 96.75 104 TYR A O 1
ATOM 807 N N . ALA A 1 105 ? 0.978 -11.559 -7.115 1.00 95.88 105 ALA A N 1
ATOM 808 C CA . ALA A 1 105 ? -0.362 -12.033 -7.460 1.00 95.88 105 ALA A CA 1
ATOM 809 C C . ALA A 1 105 ? -1.208 -12.295 -6.194 1.00 95.88 105 ALA A C 1
ATOM 811 O O . ALA A 1 105 ? -2.333 -11.808 -6.082 1.00 95.88 105 ALA A O 1
ATOM 812 N N . ALA A 1 106 ? -0.636 -12.964 -5.186 1.00 94.69 106 ALA A N 1
ATOM 813 C CA . ALA A 1 106 ? -1.316 -13.260 -3.921 1.00 94.69 106 ALA A CA 1
ATOM 814 C C . ALA A 1 106 ? -1.682 -12.008 -3.098 1.00 94.69 106 ALA A C 1
ATOM 816 O O . ALA A 1 106 ? -2.648 -12.026 -2.339 1.00 94.69 106 ALA A O 1
ATOM 817 N N . LEU A 1 107 ? -0.931 -10.915 -3.253 1.00 95.56 107 LEU A N 1
ATOM 818 C CA . LEU A 1 107 ? -1.161 -9.653 -2.543 1.00 95.56 107 LEU A CA 1
ATOM 819 C C . LEU A 1 107 ? -2.210 -8.752 -3.220 1.00 95.56 107 LEU A C 1
ATOM 821 O O . LEU A 1 107 ? -2.508 -7.680 -2.691 1.00 95.56 107 LEU A O 1
ATOM 825 N N . ALA A 1 108 ? -2.796 -9.154 -4.354 1.00 95.06 108 ALA A N 1
ATOM 826 C CA . ALA A 1 108 ? -3.745 -8.319 -5.096 1.00 95.06 108 ALA A CA 1
ATOM 827 C C . ALA A 1 108 ? -4.969 -7.911 -4.260 1.00 95.06 108 ALA A C 1
ATOM 829 O O . ALA A 1 108 ? -5.415 -6.770 -4.334 1.00 95.06 108 ALA A O 1
ATOM 830 N N . ASN A 1 109 ? -5.456 -8.796 -3.384 1.00 94.94 109 ASN A N 1
ATOM 831 C CA . ASN A 1 109 ? -6.600 -8.519 -2.507 1.00 94.94 109 ASN A CA 1
ATOM 832 C C . ASN A 1 109 ? -6.309 -7.498 -1.386 1.00 94.94 109 ASN A C 1
ATOM 834 O O . ASN A 1 109 ? -7.235 -7.072 -0.698 1.00 94.94 109 ASN A O 1
ATOM 838 N N . THR A 1 110 ? -5.049 -7.085 -1.210 1.00 96.50 110 THR A N 1
ATOM 839 C CA . THR A 1 110 ? -4.673 -5.987 -0.303 1.00 96.50 110 THR A CA 1
ATOM 840 C C . THR A 1 110 ? -4.953 -4.612 -0.915 1.00 96.50 110 THR A C 1
ATOM 842 O O . THR A 1 110 ? -4.851 -3.591 -0.233 1.00 96.50 110 THR A O 1
ATOM 845 N N . ALA A 1 111 ? -5.263 -4.544 -2.211 1.00 95.19 111 ALA A N 1
ATOM 846 C CA . ALA A 1 111 ? -5.516 -3.303 -2.923 1.00 95.19 111 ALA A CA 1
ATOM 847 C C . ALA A 1 111 ? -6.935 -3.298 -3.497 1.00 95.19 111 ALA A C 1
ATOM 849 O O . ALA A 1 111 ? -7.296 -4.142 -4.308 1.00 95.19 111 ALA A O 1
ATOM 850 N N . GLY A 1 112 ? -7.731 -2.312 -3.084 1.00 93.88 112 GLY A N 1
ATOM 851 C CA . GLY A 1 112 ? -8.995 -1.993 -3.740 1.00 93.88 112 GLY A CA 1
ATOM 852 C C . GLY A 1 112 ? -8.823 -0.953 -4.844 1.00 93.88 112 GLY A C 1
ATOM 853 O O . GLY A 1 112 ? -7.788 -0.282 -4.941 1.00 93.88 112 GLY A O 1
ATOM 854 N N . SER A 1 113 ? -9.884 -0.752 -5.615 1.00 93.25 113 SER A N 1
ATOM 855 C CA . SER A 1 113 ? -10.029 0.359 -6.560 1.00 93.25 113 SER A CA 1
ATOM 856 C C . SER A 1 113 ? -11.242 1.223 -6.196 1.00 93.25 113 SER A C 1
ATOM 858 O O . SER A 1 113 ? -12.106 0.774 -5.442 1.00 93.25 113 SER A O 1
ATOM 860 N N . PRO A 1 114 ? -11.349 2.463 -6.703 1.00 92.38 114 PRO A N 1
ATOM 861 C CA . PRO A 1 114 ? -12.553 3.266 -6.506 1.00 92.38 114 PRO A CA 1
ATOM 862 C C . PRO A 1 114 ? -13.807 2.511 -6.976 1.00 92.38 114 PRO A C 1
ATOM 864 O O . PRO A 1 114 ? -13.838 2.017 -8.102 1.00 92.38 114 PRO A O 1
ATOM 867 N N . GLY A 1 115 ? -14.815 2.387 -6.108 1.00 95.38 115 GLY A N 1
ATOM 868 C CA . GLY A 1 115 ? -16.046 1.628 -6.381 1.00 95.38 115 GLY A CA 1
ATOM 869 C C . GLY A 1 115 ? -15.934 0.107 -6.201 1.00 95.38 115 GLY A C 1
ATOM 870 O O . GLY A 1 115 ? -16.941 -0.588 -6.308 1.00 95.38 115 GLY A O 1
ATOM 871 N N . ALA A 1 116 ? -14.737 -0.407 -5.916 1.00 95.75 116 ALA A N 1
ATOM 872 C CA . ALA A 1 116 ? -14.476 -1.798 -5.557 1.00 95.75 116 ALA A CA 1
ATOM 873 C C . ALA A 1 116 ? -13.367 -1.846 -4.493 1.00 95.75 116 ALA A C 1
ATOM 875 O O . ALA A 1 116 ? -12.264 -2.359 -4.705 1.00 95.75 116 ALA A O 1
ATOM 876 N N . GLU A 1 117 ? -13.632 -1.209 -3.355 1.00 97.56 117 GLU A N 1
ATOM 877 C CA . GLU A 1 117 ? -12.688 -1.134 -2.251 1.00 97.56 117 GLU A CA 1
ATOM 878 C C . GLU A 1 117 ? -12.359 -2.507 -1.659 1.00 97.56 117 GLU A C 1
ATOM 880 O O . GLU A 1 117 ? -13.209 -3.395 -1.571 1.00 97.56 117 GLU A O 1
ATOM 885 N N . ALA A 1 118 ? -11.136 -2.646 -1.143 1.00 97.69 118 ALA A N 1
ATOM 886 C CA . ALA A 1 118 ? -10.782 -3.797 -0.328 1.00 97.69 118 ALA A CA 1
ATOM 887 C C . ALA A 1 118 ? -11.641 -3.771 0.955 1.00 97.69 118 ALA A C 1
ATOM 889 O O . ALA A 1 118 ? -11.647 -2.750 1.666 1.00 97.69 118 ALA A O 1
ATOM 890 N N . PRO A 1 119 ? -12.396 -4.847 1.253 1.00 97.50 119 PRO A N 1
ATOM 891 C CA . PRO A 1 119 ? -13.388 -4.841 2.319 1.00 97.50 119 PRO A CA 1
ATOM 892 C C . PRO A 1 119 ? -12.754 -4.748 3.711 1.00 97.50 119 PRO A C 1
ATOM 894 O O . PRO A 1 119 ? -11.547 -4.904 3.908 1.00 97.50 119 PRO A O 1
ATOM 897 N N . ILE A 1 120 ? -13.586 -4.508 4.726 1.00 96.56 120 ILE A N 1
ATOM 898 C CA . ILE A 1 120 ? -13.153 -4.673 6.118 1.00 96.56 120 ILE A CA 1
ATOM 899 C C . ILE A 1 120 ? -12.755 -6.142 6.320 1.00 96.56 120 ILE A C 1
ATOM 901 O O . ILE A 1 120 ? -13.502 -7.040 5.946 1.00 96.56 120 ILE A O 1
ATOM 905 N N . GLY A 1 121 ? -11.576 -6.377 6.899 1.00 95.44 121 GLY A N 1
ATOM 906 C CA . GLY A 1 121 ? -11.009 -7.718 7.069 1.00 95.44 121 GLY A CA 1
ATOM 907 C C . GLY A 1 121 ? -10.098 -8.174 5.925 1.00 95.44 121 GLY A C 1
ATOM 908 O O . GLY A 1 121 ? -9.411 -9.178 6.090 1.00 95.44 121 GLY A O 1
ATOM 909 N N . ALA A 1 122 ? -10.025 -7.432 4.812 1.00 96.94 122 ALA A N 1
ATOM 910 C CA . ALA A 1 122 ? -8.985 -7.658 3.812 1.00 96.94 122 ALA A CA 1
ATOM 911 C C . ALA A 1 122 ? -7.583 -7.479 4.433 1.00 96.94 122 ALA A C 1
ATOM 913 O O . ALA A 1 122 ? -7.411 -6.652 5.342 1.00 96.94 122 ALA A O 1
ATOM 914 N N . PRO A 1 123 ? -6.587 -8.263 3.982 1.00 96.06 123 PRO A N 1
ATOM 915 C CA . PRO A 1 123 ? -5.235 -8.170 4.506 1.00 96.06 123 PRO A CA 1
ATOM 916 C C . PRO A 1 123 ? -4.591 -6.834 4.131 1.00 96.06 123 PRO A C 1
ATOM 918 O O . PRO A 1 123 ? -4.794 -6.286 3.050 1.00 96.06 123 PRO A O 1
ATOM 921 N N . MET A 1 124 ? -3.742 -6.332 5.021 1.00 95.19 124 MET A N 1
ATOM 922 C CA . MET A 1 124 ? -2.875 -5.194 4.730 1.00 95.19 124 MET A CA 1
ATOM 923 C C . MET A 1 124 ? -1.655 -5.628 3.918 1.00 95.19 124 MET A C 1
ATOM 925 O O . MET A 1 124 ? -1.108 -6.709 4.136 1.00 95.19 124 MET A O 1
ATOM 929 N N . PHE A 1 125 ? -1.155 -4.752 3.046 1.00 97.25 125 PHE A N 1
ATOM 930 C CA . PHE A 1 125 ? 0.149 -4.971 2.425 1.00 97.25 125 PHE A CA 1
ATOM 931 C C . PHE A 1 125 ? 1.248 -4.673 3.457 1.00 97.25 125 PHE A C 1
ATOM 933 O O . PHE A 1 125 ? 1.594 -3.512 3.729 1.00 97.25 125 PHE A O 1
ATOM 940 N N . ALA A 1 126 ? 1.793 -5.730 4.055 1.00 97.06 126 ALA A N 1
ATOM 941 C CA . ALA A 1 126 ? 2.903 -5.628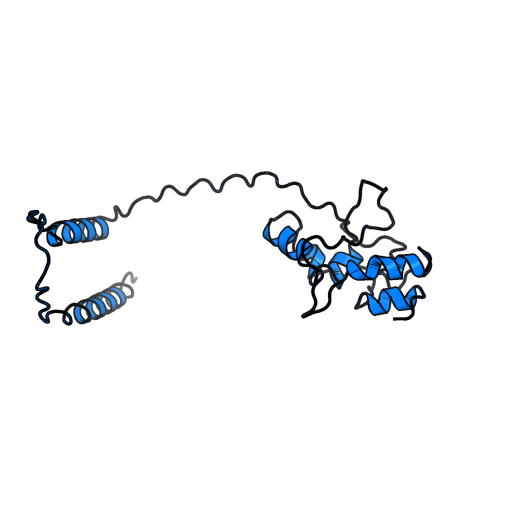 4.991 1.00 97.06 126 ALA A CA 1
ATOM 942 C C . ALA A 1 126 ? 4.173 -5.107 4.296 1.00 97.06 126 ALA A C 1
ATOM 944 O O . ALA A 1 126 ? 4.457 -5.387 3.131 1.00 97.06 126 ALA A O 1
ATOM 945 N N . CYS A 1 127 ? 4.957 -4.312 5.017 1.00 97.50 127 CYS A N 1
ATOM 946 C CA . CYS A 1 127 ? 6.272 -3.873 4.581 1.00 97.50 127 CYS A CA 1
ATOM 947 C C . CYS A 1 127 ? 7.175 -5.089 4.348 1.00 97.50 127 CYS A C 1
ATOM 949 O O . CYS A 1 127 ? 7.276 -5.955 5.208 1.00 97.50 127 CYS A O 1
ATOM 951 N N . HIS A 1 128 ? 7.923 -5.120 3.245 1.00 95.62 128 HIS A N 1
ATOM 952 C CA . HIS A 1 128 ? 8.853 -6.222 2.960 1.00 95.62 128 HIS A CA 1
ATOM 953 C C . HIS A 1 128 ? 10.043 -6.303 3.926 1.00 95.62 128 HIS A C 1
ATOM 955 O O . HIS A 1 128 ? 10.775 -7.285 3.920 1.00 95.62 128 HIS A O 1
ATOM 961 N N . LYS A 1 129 ? 10.254 -5.261 4.740 1.00 96.00 129 LYS A N 1
ATOM 962 C CA . LYS A 1 129 ? 11.230 -5.238 5.842 1.00 96.00 129 LYS A CA 1
ATOM 963 C C . LYS A 1 129 ? 10.608 -5.543 7.209 1.00 96.00 129 LYS A C 1
ATOM 965 O O . LYS A 1 129 ? 11.291 -5.389 8.217 1.00 96.00 129 LYS A O 1
ATOM 970 N N . SER A 1 130 ? 9.321 -5.879 7.274 1.00 95.00 130 SER A N 1
ATOM 971 C CA . SER A 1 130 ? 8.717 -6.361 8.515 1.00 95.00 130 SER A CA 1
ATOM 972 C C . SER A 1 130 ? 9.117 -7.805 8.783 1.00 95.00 130 SER A C 1
ATOM 974 O O . SER A 1 130 ? 9.290 -8.595 7.858 1.00 95.00 130 SER A O 1
ATOM 976 N N . THR A 1 131 ? 9.255 -8.131 10.064 1.00 94.12 131 THR A N 1
ATOM 977 C CA . THR A 1 131 ? 9.393 -9.512 10.524 1.00 94.12 131 THR A CA 1
ATOM 978 C C . THR A 1 131 ? 8.015 -10.155 10.551 1.00 94.12 131 THR A C 1
ATOM 980 O O . THR A 1 131 ? 7.052 -9.512 10.968 1.00 94.12 131 THR A O 1
ATOM 983 N N . GLU A 1 132 ? 7.929 -11.420 10.156 1.00 90.06 132 GLU A N 1
ATOM 984 C CA . GLU A 1 132 ? 6.697 -12.200 10.255 1.00 90.06 132 GLU A CA 1
ATOM 985 C C . GLU A 1 132 ? 6.131 -12.167 11.689 1.00 90.06 132 GLU A C 1
ATOM 987 O O . GLU A 1 132 ? 6.870 -12.167 12.681 1.00 90.06 132 GLU A O 1
ATOM 992 N N . GLY A 1 133 ? 4.808 -12.024 11.801 1.00 92.25 133 GLY A N 1
ATOM 993 C CA . GLY A 1 133 ? 4.114 -11.811 13.077 1.00 92.25 133 GLY A CA 1
ATOM 994 C C . GLY A 1 133 ? 4.263 -10.401 13.670 1.00 92.25 133 GLY A C 1
ATOM 995 O O . GLY A 1 133 ? 3.606 -10.082 14.657 1.00 92.25 133 GLY A O 1
ATOM 996 N N . HIS A 1 134 ? 5.080 -9.537 13.062 1.00 94.38 134 HIS A N 1
ATOM 997 C CA . HIS A 1 134 ? 5.324 -8.149 13.473 1.00 94.38 134 HIS A CA 1
ATOM 998 C C . HIS A 1 134 ? 5.134 -7.194 12.288 1.00 94.38 134 HIS A C 1
ATOM 1000 O O . HIS A 1 134 ? 5.932 -6.279 12.028 1.00 94.38 134 HIS A O 1
ATOM 1006 N N . ASP A 1 135 ? 4.063 -7.435 11.538 1.00 96.00 135 ASP A N 1
ATOM 1007 C CA . ASP A 1 135 ? 3.769 -6.715 10.313 1.00 96.00 135 ASP A CA 1
ATOM 1008 C C . ASP A 1 135 ? 3.526 -5.230 10.576 1.00 96.00 135 ASP A C 1
ATOM 1010 O O . ASP A 1 135 ? 2.805 -4.814 11.484 1.00 96.00 135 ASP A O 1
ATOM 1014 N N . ARG A 1 136 ? 4.146 -4.403 9.734 1.00 97.38 136 ARG A N 1
ATOM 1015 C CA . ARG A 1 136 ? 3.912 -2.962 9.665 1.00 97.38 136 ARG A CA 1
ATOM 1016 C C . ARG A 1 136 ? 3.375 -2.654 8.285 1.00 97.38 136 ARG A C 1
ATOM 1018 O O . ARG A 1 136 ? 3.936 -3.125 7.300 1.00 97.38 136 ARG A O 1
ATOM 1025 N N . ALA A 1 137 ? 2.343 -1.827 8.191 1.00 97.31 137 ALA A N 1
ATOM 1026 C CA . ALA A 1 137 ? 1.803 -1.408 6.907 1.00 97.31 137 ALA A CA 1
ATOM 1027 C C . ALA A 1 137 ? 2.878 -0.690 6.088 1.00 97.31 137 ALA A C 1
ATOM 1029 O O . ALA A 1 137 ? 3.612 0.167 6.596 1.00 97.31 137 ALA A O 1
ATOM 1030 N N . CYS A 1 138 ? 2.989 -1.076 4.819 1.00 97.88 138 CYS A N 1
ATOM 1031 C CA . CYS A 1 138 ? 3.937 -0.475 3.899 1.00 97.88 138 CYS A CA 1
ATOM 1032 C C . CYS A 1 138 ? 3.548 0.984 3.613 1.00 97.88 138 CYS A C 1
ATOM 1034 O O . CYS A 1 138 ? 2.426 1.260 3.200 1.00 97.88 138 CYS A O 1
ATOM 1036 N N . ALA A 1 139 ? 4.495 1.913 3.778 1.00 97.06 139 ALA A N 1
ATOM 1037 C CA . ALA A 1 139 ? 4.281 3.340 3.521 1.00 97.06 139 ALA A CA 1
ATOM 1038 C C . ALA A 1 139 ? 3.883 3.627 2.062 1.00 97.06 139 ALA A C 1
ATOM 1040 O O . ALA A 1 139 ? 2.968 4.404 1.806 1.00 97.06 139 ALA A O 1
ATOM 1041 N N . GLY A 1 140 ? 4.541 2.966 1.100 1.00 96.88 140 GLY A N 1
ATOM 1042 C CA . GLY A 1 140 ? 4.235 3.132 -0.324 1.00 96.88 140 GLY A CA 1
ATOM 1043 C C . GLY A 1 140 ? 2.832 2.638 -0.680 1.00 96.88 140 GLY A C 1
ATOM 1044 O O . GLY A 1 140 ? 2.088 3.334 -1.365 1.00 96.88 140 GLY A O 1
ATOM 1045 N N . TRP A 1 141 ? 2.435 1.483 -0.140 1.00 97.75 141 TRP A N 1
ATOM 1046 C CA . TRP A 1 141 ? 1.077 0.962 -0.298 1.00 97.75 141 TRP A CA 1
ATOM 1047 C C . TRP A 1 141 ? 0.031 1.859 0.369 1.00 97.75 141 TRP A C 1
ATOM 1049 O O . TRP A 1 141 ? -0.992 2.146 -0.244 1.00 97.75 141 TRP A O 1
ATOM 1059 N N . LEU A 1 142 ? 0.278 2.345 1.590 1.00 97.50 142 LEU A N 1
ATOM 1060 C CA . LEU A 1 142 ? -0.641 3.260 2.274 1.00 97.50 142 LEU A CA 1
ATOM 1061 C C . LEU A 1 142 ? -0.908 4.511 1.430 1.00 97.50 142 LEU A C 1
ATOM 1063 O O . LEU A 1 142 ? -2.069 4.865 1.229 1.00 97.50 142 LEU A O 1
ATOM 1067 N N . ALA A 1 143 ? 0.144 5.112 0.871 1.00 95.94 143 ALA A N 1
ATOM 1068 C CA . ALA A 1 143 ? 0.041 6.309 0.042 1.00 95.94 143 ALA A CA 1
ATOM 1069 C C . ALA A 1 143 ? -0.690 6.084 -1.295 1.00 95.94 143 ALA A C 1
ATOM 1071 O O . ALA A 1 143 ? -1.298 7.012 -1.823 1.00 95.94 143 ALA A O 1
ATOM 1072 N N . ARG A 1 144 ? -0.628 4.879 -1.881 1.00 95.56 144 ARG A N 1
ATOM 1073 C CA . ARG A 1 144 ? -1.197 4.613 -3.221 1.00 95.56 144 ARG A CA 1
ATOM 1074 C C . ARG A 1 144 ? -2.505 3.833 -3.218 1.00 95.56 144 ARG A C 1
ATOM 1076 O O . ARG A 1 144 ? -3.325 4.039 -4.103 1.00 95.56 144 ARG A O 1
ATOM 1083 N N . CYS A 1 145 ? -2.707 2.964 -2.239 1.00 96.19 145 CYS A N 1
ATOM 1084 C CA . CYS A 1 145 ? -3.837 2.039 -2.168 1.00 96.19 145 CYS A CA 1
ATOM 1085 C C . CYS A 1 145 ? -4.587 2.099 -0.839 1.00 96.19 145 CYS A C 1
ATOM 1087 O O . CYS A 1 145 ? -5.753 1.712 -0.801 1.00 96.19 145 CYS A O 1
ATOM 1089 N N . GLY A 1 146 ? -3.968 2.599 0.237 1.00 96.00 146 GLY A N 1
ATOM 1090 C CA . GLY A 1 146 ? -4.585 2.632 1.568 1.00 96.00 146 GLY A CA 1
ATOM 1091 C C . GLY A 1 146 ? -5.934 3.355 1.581 1.00 96.00 146 GLY A C 1
ATOM 1092 O O . GLY A 1 146 ? -6.865 2.932 2.264 1.00 96.00 146 GLY A O 1
ATOM 1093 N N . HIS A 1 147 ? -6.091 4.383 0.748 1.00 94.81 147 HIS A N 1
ATOM 1094 C CA . HIS A 1 147 ? -7.356 5.092 0.611 1.00 94.81 147 HIS A CA 1
ATOM 1095 C C . HIS A 1 147 ? -8.489 4.275 -0.025 1.00 94.81 147 HIS A C 1
ATOM 1097 O O . HIS A 1 147 ? -9.641 4.641 0.168 1.00 94.81 147 HIS A O 1
ATOM 1103 N N . ASN A 1 148 ? -8.218 3.181 -0.739 1.00 96.38 148 ASN A N 1
ATOM 1104 C CA . ASN A 1 148 ? -9.234 2.270 -1.294 1.00 96.38 148 ASN A CA 1
ATOM 1105 C C . ASN A 1 148 ? -9.396 0.999 -0.450 1.00 96.38 148 ASN A C 1
ATOM 1107 O O . ASN A 1 148 ? -9.923 -0.003 -0.925 1.00 96.38 148 ASN A O 1
ATOM 1111 N N . HIS A 1 149 ? -8.941 1.025 0.804 1.00 97.69 149 HIS A N 1
ATOM 1112 C CA . HIS A 1 149 ? -9.048 -0.091 1.732 1.00 97.69 149 HIS A CA 1
ATOM 1113 C C . HIS A 1 149 ? -9.910 0.305 2.934 1.00 97.69 149 HIS A C 1
ATOM 1115 O O . HIS A 1 149 ? -9.514 1.134 3.760 1.00 97.69 149 HIS A O 1
ATOM 1121 N N . LEU A 1 150 ? -11.085 -0.313 3.089 1.00 97.56 150 LEU A N 1
ATOM 1122 C CA . LEU A 1 150 ? -12.057 0.080 4.119 1.00 97.56 150 LEU A CA 1
ATOM 1123 C C . LEU A 1 150 ? -11.500 -0.084 5.541 1.00 97.56 150 LEU A C 1
ATOM 1125 O O . LEU A 1 150 ? -11.718 0.777 6.392 1.00 97.56 150 LEU A O 1
ATOM 1129 N N . GLY A 1 151 ? -10.699 -1.127 5.787 1.00 96.94 151 GLY A N 1
ATOM 1130 C CA . GLY A 1 151 ? -9.990 -1.300 7.064 1.00 96.94 151 GLY A CA 1
ATOM 1131 C C . GLY A 1 151 ? -9.016 -0.161 7.413 1.00 96.94 151 GLY A C 1
ATOM 1132 O O . GLY A 1 151 ? -8.893 0.199 8.586 1.00 96.94 151 GLY A O 1
ATOM 1133 N N . ILE A 1 152 ? -8.372 0.454 6.413 1.00 97.31 152 ILE A N 1
ATOM 1134 C CA . ILE A 1 152 ? -7.461 1.591 6.603 1.00 97.31 152 ILE A CA 1
ATOM 1135 C C . ILE A 1 152 ? -8.255 2.874 6.846 1.00 97.31 152 ILE A C 1
ATOM 1137 O O . ILE A 1 152 ? -7.955 3.593 7.798 1.00 97.31 152 ILE A O 1
ATOM 1141 N N . ARG A 1 153 ? -9.325 3.119 6.075 1.00 96.44 153 ARG A N 1
ATOM 1142 C CA . ARG A 1 153 ? -10.248 4.243 6.325 1.00 96.44 153 ARG A CA 1
ATOM 1143 C C . ARG A 1 153 ? -10.785 4.204 7.760 1.00 96.44 153 ARG A C 1
ATOM 1145 O O . ARG A 1 153 ? -10.742 5.211 8.464 1.00 96.44 153 ARG A O 1
ATOM 1152 N N . LEU A 1 154 ? -11.219 3.028 8.222 1.00 96.56 154 LEU A N 1
ATOM 1153 C CA . LEU A 1 154 ? -11.692 2.839 9.593 1.00 96.56 154 LEU A CA 1
ATOM 1154 C C . LEU A 1 154 ? -10.582 3.093 10.623 1.00 96.56 154 LEU A C 1
ATOM 1156 O O . LEU A 1 154 ? -10.842 3.741 11.632 1.00 96.56 154 LEU A O 1
ATOM 1160 N N . ALA A 1 155 ? -9.351 2.632 10.372 1.00 96.19 155 ALA A N 1
ATOM 1161 C CA . ALA A 1 155 ? -8.212 2.895 11.254 1.00 96.19 155 ALA A CA 1
ATOM 1162 C C . ALA A 1 155 ? -7.908 4.394 11.396 1.00 96.19 155 ALA A C 1
ATOM 1164 O O . ALA A 1 155 ? -7.600 4.838 12.502 1.00 96.19 155 ALA A O 1
ATOM 1165 N N . ILE A 1 156 ? -8.052 5.172 10.319 1.00 95.50 156 ILE A N 1
ATOM 1166 C CA . ILE A 1 156 ? -7.878 6.630 10.340 1.00 95.50 156 ILE A CA 1
ATOM 1167 C C . ILE A 1 156 ? -8.974 7.304 11.167 1.00 95.50 156 ILE A C 1
ATOM 1169 O O . ILE A 1 156 ? -8.672 8.059 12.087 1.00 95.50 156 ILE A O 1
ATOM 1173 N N . VAL A 1 157 ? -10.247 6.987 10.902 1.00 95.56 157 VAL A N 1
ATOM 1174 C CA . VAL A 1 157 ? -11.392 7.555 11.647 1.00 95.56 157 VAL A CA 1
ATOM 1175 C C . VAL A 1 157 ? -11.307 7.232 13.140 1.00 95.56 157 VAL A C 1
ATOM 1177 O O . VAL A 1 157 ? -11.675 8.038 13.989 1.00 95.56 157 VAL A O 1
ATOM 1180 N N . GLN A 1 158 ? -10.775 6.059 13.466 1.00 95.25 158 GLN A N 1
ATOM 1181 C CA . GLN A 1 158 ? -10.549 5.601 14.830 1.00 95.25 158 GLN A CA 1
ATOM 1182 C C . GLN A 1 158 ? -9.286 6.180 15.491 1.00 95.25 158 GLN A C 1
ATOM 1184 O O . GLN A 1 158 ? -9.002 5.847 16.638 1.00 95.25 158 GLN A O 1
ATOM 1189 N N . GLY A 1 159 ? -8.490 6.992 14.791 1.00 93.81 159 GLY A N 1
ATOM 1190 C CA . GLY A 1 159 ? -7.239 7.543 15.320 1.00 93.81 159 GLY A CA 1
ATOM 1191 C C . GLY A 1 159 ? -6.148 6.495 15.574 1.00 93.81 159 GLY A C 1
ATOM 1192 O O . GLY A 1 159 ? -5.237 6.736 16.366 1.00 93.81 159 GLY A O 1
ATOM 1193 N N . ARG A 1 160 ? -6.234 5.322 14.933 1.00 95.00 160 ARG A N 1
ATOM 1194 C CA . ARG A 1 160 ? -5.199 4.270 14.970 1.00 95.00 160 ARG A CA 1
ATOM 1195 C C . ARG A 1 160 ? -4.135 4.452 13.893 1.00 95.00 160 ARG A C 1
ATOM 1197 O O . ARG A 1 160 ? -3.098 3.805 13.971 1.00 95.00 160 ARG A O 1
ATOM 1204 N N . LEU A 1 161 ? -4.407 5.268 12.880 1.00 94.44 161 LEU A N 1
ATOM 1205 C CA . LEU A 1 161 ? -3.482 5.607 11.806 1.00 94.44 161 LEU A CA 1
ATOM 1206 C C . LEU A 1 161 ? -3.640 7.103 11.484 1.00 94.44 161 LEU A C 1
ATOM 1208 O O . LEU A 1 161 ? -4.779 7.545 11.329 1.00 94.44 161 LEU A O 1
ATOM 1212 N N . PRO A 1 162 ? -2.560 7.894 11.376 1.00 89.94 162 PRO A N 1
ATOM 1213 C CA . PRO A 1 162 ? -2.665 9.276 10.911 1.00 89.94 162 PRO A CA 1
ATOM 1214 C C . PRO A 1 162 ? -3.190 9.307 9.471 1.00 89.94 162 PRO A C 1
ATOM 1216 O O . PRO A 1 162 ? -2.811 8.461 8.665 1.00 89.94 162 PRO A O 1
ATOM 1219 N N . GLY A 1 163 ? -4.063 10.250 9.116 1.00 85.44 163 GLY A N 1
ATOM 1220 C CA . GLY A 1 163 ? -4.623 10.303 7.758 1.00 85.44 163 GLY A CA 1
ATOM 1221 C C . GLY A 1 163 ? -3.570 10.664 6.706 1.00 85.44 163 GLY A C 1
ATOM 1222 O O . GLY A 1 163 ? -3.574 10.144 5.590 1.00 85.44 163 GLY A O 1
ATOM 1223 N N . GLU A 1 164 ? -2.620 11.510 7.084 1.00 85.12 164 GLU A N 1
ATOM 1224 C CA . GLU A 1 164 ? -1.602 12.121 6.231 1.00 85.12 164 GLU A CA 1
ATOM 1225 C C . GLU A 1 164 ? -0.741 11.077 5.507 1.00 85.12 164 GLU A C 1
ATOM 1227 O O . GLU A 1 164 ? -0.372 11.278 4.351 1.00 85.12 164 GLU A O 1
ATOM 1232 N N . VAL A 1 165 ? -0.512 9.914 6.131 1.00 79.69 165 VAL A N 1
ATOM 1233 C CA . VAL A 1 165 ? 0.279 8.811 5.552 1.00 79.69 165 VAL A CA 1
ATOM 1234 C C . VAL A 1 165 ? -0.375 8.169 4.321 1.00 79.69 165 VAL A C 1
ATOM 1236 O O . VAL A 1 165 ? 0.291 7.437 3.592 1.00 79.69 165 VAL A O 1
ATOM 1239 N N . THR A 1 166 ? -1.672 8.411 4.096 1.00 79.31 166 THR A N 1
ATOM 1240 C CA . THR A 1 166 ? -2.431 7.842 2.966 1.00 79.31 166 THR A CA 1
ATOM 1241 C C . THR A 1 166 ? -2.742 8.841 1.857 1.00 79.31 166 THR A C 1
ATOM 1243 O O . THR A 1 166 ? -2.835 8.437 0.702 1.00 79.31 166 THR A O 1
ATOM 1246 N N . TRP A 1 167 ? -2.883 10.130 2.176 1.00 75.50 167 TRP A N 1
ATOM 1247 C CA . TRP A 1 167 ? -3.389 11.129 1.223 1.00 75.50 167 TRP A CA 1
ATOM 1248 C C . TRP A 1 167 ? -2.343 12.154 0.778 1.00 75.50 167 TRP A C 1
ATOM 1250 O O . TRP A 1 167 ? -2.547 12.820 -0.233 1.00 75.50 167 TRP A O 1
ATOM 1260 N N . ALA A 1 168 ? -1.238 12.305 1.515 1.00 77.38 168 ALA A N 1
ATOM 1261 C CA . ALA A 1 168 ? -0.269 13.371 1.277 1.00 77.38 168 ALA A CA 1
ATOM 1262 C C . ALA A 1 168 ? 1.177 12.901 1.530 1.00 77.38 168 ALA A C 1
ATOM 1264 O O . ALA A 1 168 ? 1.801 13.331 2.504 1.00 77.38 168 ALA A O 1
ATOM 1265 N N . PRO A 1 169 ? 1.742 12.025 0.672 1.00 81.38 169 PRO A N 1
ATOM 1266 C CA . PRO A 1 169 ? 3.161 11.705 0.756 1.00 81.38 169 PRO A CA 1
ATOM 1267 C C . PRO A 1 169 ? 3.999 12.994 0.598 1.00 81.38 169 PRO A C 1
ATOM 1269 O O . PRO A 1 169 ? 3.737 13.779 -0.319 1.00 81.38 169 PRO A O 1
ATOM 1272 N N . PRO A 1 170 ? 4.994 13.240 1.470 1.00 85.19 170 PRO A N 1
ATOM 1273 C CA . PRO A 1 170 ? 5.861 14.411 1.384 1.00 85.19 170 PRO A CA 1
ATOM 1274 C C . PRO A 1 170 ? 6.564 14.529 0.023 1.00 85.19 170 PRO A C 1
ATOM 1276 O O . PRO A 1 170 ? 6.967 13.506 -0.533 1.00 85.19 170 PRO A O 1
ATOM 1279 N N . PRO A 1 171 ? 6.842 15.751 -0.476 1.00 85.81 171 PRO A N 1
ATOM 1280 C CA . PRO A 1 171 ? 7.604 15.945 -1.715 1.00 85.81 171 PRO A CA 1
ATOM 1281 C C . PRO A 1 171 ? 9.007 15.317 -1.706 1.00 85.81 171 PRO A C 1
ATOM 1283 O O . PRO A 1 171 ? 9.582 15.085 -2.762 1.00 85.81 171 PRO A O 1
ATOM 1286 N N . SER A 1 172 ? 9.566 15.047 -0.522 1.00 90.00 172 SER A N 1
ATOM 1287 C CA . SER A 1 172 ? 10.864 14.389 -0.343 1.00 90.00 172 SER A CA 1
ATOM 1288 C C . SER A 1 172 ? 10.834 12.873 -0.561 1.00 90.00 172 SER A C 1
ATOM 1290 O O . SER A 1 172 ? 11.888 12.238 -0.552 1.00 90.00 172 SER A O 1
ATOM 1292 N N . TRP A 1 173 ? 9.654 12.265 -0.710 1.00 94.25 173 TRP A N 1
ATOM 1293 C CA . TRP A 1 173 ? 9.550 10.832 -0.954 1.00 94.25 173 TRP A CA 1
ATOM 1294 C C . TRP A 1 173 ? 10.008 10.454 -2.366 1.00 94.25 173 TRP A C 1
ATOM 1296 O O . TRP A 1 173 ? 9.840 11.226 -3.311 1.00 94.25 173 TRP A O 1
ATOM 1306 N N . PRO A 1 174 ? 10.546 9.233 -2.533 1.00 95.38 174 PRO A N 1
ATOM 1307 C CA . PRO A 1 174 ? 10.890 8.725 -3.850 1.00 95.38 174 PRO A CA 1
ATOM 1308 C C . PRO A 1 174 ? 9.642 8.577 -4.735 1.00 95.38 174 PRO A C 1
ATOM 1310 O O . PRO A 1 174 ? 8.530 8.396 -4.223 1.00 95.38 174 PRO A O 1
ATOM 1313 N N . PRO A 1 175 ? 9.806 8.592 -6.068 1.00 95.75 175 PRO A N 1
ATOM 1314 C CA . PRO A 1 175 ? 8.692 8.414 -6.987 1.00 95.75 175 PRO A CA 1
ATOM 1315 C C . PRO A 1 175 ? 8.039 7.041 -6.784 1.00 95.75 175 PRO A C 1
ATOM 1317 O O . PRO A 1 175 ? 8.703 6.012 -6.879 1.00 95.75 175 PRO A O 1
ATOM 1320 N N . LEU A 1 176 ? 6.726 7.015 -6.552 1.00 96.56 176 LEU A N 1
ATOM 1321 C CA . LEU A 1 176 ? 5.953 5.777 -6.397 1.00 96.56 176 LEU A CA 1
ATOM 1322 C C . LEU A 1 176 ? 5.178 5.424 -7.674 1.00 96.56 176 LEU A C 1
ATOM 1324 O O . LEU A 1 176 ? 4.915 6.308 -8.495 1.00 96.56 176 LEU A O 1
ATOM 1328 N N . PHE A 1 177 ? 4.830 4.146 -7.845 1.00 96.88 177 PHE A N 1
ATOM 1329 C CA . PHE A 1 177 ? 3.864 3.698 -8.861 1.00 96.88 177 PHE A CA 1
ATOM 1330 C C . PHE A 1 177 ? 2.477 4.274 -8.591 1.00 96.88 177 PHE A C 1
ATOM 1332 O O . PHE A 1 177 ? 2.160 4.605 -7.446 1.00 96.88 177 PHE A O 1
ATOM 1339 N N . ASN A 1 178 ? 1.636 4.391 -9.623 1.00 94.44 178 ASN A N 1
ATOM 1340 C CA . ASN A 1 178 ? 0.336 5.019 -9.442 1.00 94.44 178 ASN A CA 1
ATOM 1341 C C . ASN A 1 178 ? -0.746 4.089 -8.904 1.00 94.44 178 ASN A C 1
ATOM 1343 O O . ASN A 1 178 ? -1.675 4.555 -8.239 1.00 94.44 178 ASN A O 1
ATOM 1347 N N . SER A 1 179 ? -0.611 2.796 -9.172 1.00 95.19 179 SER A N 1
ATOM 1348 C CA . SER A 1 179 ? -1.588 1.773 -8.828 1.00 95.19 179 SER A CA 1
ATOM 1349 C C . SER A 1 179 ? -0.901 0.468 -8.442 1.00 95.19 179 SER A C 1
ATOM 1351 O O . SER A 1 179 ? 0.282 0.255 -8.722 1.00 95.19 179 SER A O 1
ATOM 1353 N N . TYR A 1 180 ? -1.669 -0.428 -7.821 1.00 96.56 180 TYR A N 1
ATOM 1354 C CA . TYR A 1 180 ? -1.228 -1.800 -7.593 1.00 96.56 180 TYR A CA 1
ATOM 1355 C C . TYR A 1 180 ? -0.860 -2.495 -8.901 1.00 96.56 180 TYR A C 1
ATOM 1357 O O . TYR A 1 180 ? 0.171 -3.154 -8.969 1.00 96.56 180 TYR A O 1
ATOM 1365 N N . ALA A 1 181 ? -1.673 -2.299 -9.943 1.00 96.12 181 ALA A N 1
ATOM 1366 C CA . ALA A 1 181 ? -1.481 -2.941 -11.233 1.00 96.12 181 ALA A CA 1
ATOM 1367 C C . ALA A 1 181 ? -0.149 -2.553 -11.886 1.00 96.12 181 ALA A C 1
ATOM 1369 O O . ALA A 1 181 ? 0.592 -3.427 -12.321 1.00 96.12 181 ALA A O 1
ATOM 1370 N N . GLU A 1 182 ? 0.210 -1.265 -11.877 1.00 96.94 182 GLU A N 1
ATOM 1371 C CA . GLU A 1 182 ? 1.509 -0.806 -12.389 1.00 96.94 182 GLU A CA 1
ATOM 1372 C C . GLU A 1 182 ? 2.684 -1.409 -11.605 1.00 96.94 182 GLU A C 1
ATOM 1374 O O . GLU A 1 182 ? 3.660 -1.877 -12.195 1.00 96.94 182 GLU A O 1
ATOM 1379 N N . MET A 1 183 ? 2.585 -1.417 -10.272 1.00 97.31 183 MET A N 1
ATOM 1380 C CA . MET A 1 183 ? 3.614 -1.981 -9.396 1.00 97.31 183 MET A CA 1
ATOM 1381 C C . MET A 1 183 ? 3.767 -3.492 -9.615 1.00 97.31 183 MET A C 1
ATOM 1383 O O . MET A 1 183 ? 4.887 -3.989 -9.739 1.00 97.31 183 MET A O 1
ATOM 1387 N N . ALA A 1 184 ? 2.657 -4.223 -9.703 1.00 97.19 184 ALA A N 1
ATOM 1388 C CA . ALA A 1 184 ? 2.647 -5.663 -9.922 1.00 97.19 184 ALA A CA 1
ATOM 1389 C C . ALA A 1 184 ? 3.194 -6.025 -11.313 1.00 97.19 184 ALA A C 1
ATOM 1391 O O . ALA A 1 184 ? 4.041 -6.911 -11.417 1.00 97.19 184 ALA A O 1
ATOM 1392 N N . ALA A 1 185 ? 2.806 -5.285 -12.359 1.00 96.94 185 ALA A N 1
ATOM 1393 C CA . ALA A 1 185 ? 3.316 -5.470 -13.717 1.00 96.94 185 ALA A CA 1
ATOM 1394 C C . ALA A 1 185 ? 4.833 -5.260 -13.801 1.00 96.94 185 ALA A C 1
ATOM 1396 O O . ALA A 1 185 ? 5.551 -6.081 -14.372 1.00 96.94 185 ALA A O 1
ATOM 1397 N N . ARG A 1 186 ? 5.360 -4.214 -13.145 1.00 96.69 186 ARG A N 1
ATOM 1398 C CA . ARG A 1 186 ? 6.812 -3.993 -13.034 1.00 96.69 186 ARG A CA 1
ATOM 1399 C C . ARG A 1 186 ? 7.544 -5.180 -12.400 1.00 96.69 186 ARG A C 1
ATOM 1401 O O . ARG A 1 186 ? 8.710 -5.417 -12.732 1.00 96.69 186 ARG A O 1
ATOM 1408 N N . ASN A 1 187 ? 6.879 -5.871 -11.477 1.00 96.50 187 ASN A N 1
ATOM 1409 C CA . ASN A 1 187 ? 7.396 -7.023 -10.746 1.00 96.50 187 ASN A CA 1
ATOM 1410 C C . ASN A 1 187 ? 6.986 -8.375 -11.366 1.00 96.50 187 ASN A C 1
ATOM 1412 O O . ASN A 1 187 ? 7.115 -9.408 -10.715 1.00 96.50 187 ASN A O 1
ATOM 1416 N N . GLY A 1 188 ? 6.544 -8.385 -12.629 1.00 95.62 188 GLY A N 1
ATOM 1417 C CA . GLY A 1 188 ? 6.371 -9.606 -13.421 1.00 95.62 188 GLY A CA 1
ATOM 1418 C C . GLY A 1 188 ? 4.984 -10.246 -13.365 1.00 95.62 188 GLY A C 1
ATOM 1419 O O . GLY A 1 188 ? 4.818 -11.335 -13.907 1.00 95.62 188 GLY A O 1
ATOM 1420 N N . VAL A 1 189 ? 3.987 -9.603 -12.749 1.00 94.62 189 VAL A N 1
ATOM 1421 C CA . VAL A 1 189 ? 2.595 -10.081 -12.800 1.00 94.62 189 VAL A CA 1
ATOM 1422 C C . VAL A 1 189 ? 1.947 -9.650 -14.113 1.00 94.62 189 VAL A C 1
ATOM 1424 O O . VAL A 1 189 ? 1.954 -8.469 -14.452 1.00 94.62 189 VAL A O 1
ATOM 1427 N N . GLN A 1 190 ? 1.348 -10.594 -14.832 1.00 82.81 190 GLN A N 1
ATOM 1428 C CA . GLN A 1 190 ? 0.472 -10.305 -15.967 1.00 82.81 190 GLN A CA 1
ATOM 1429 C C . GLN A 1 190 ? -0.966 -10.256 -15.433 1.00 82.81 190 GLN A C 1
ATOM 1431 O O . GLN A 1 190 ? -1.458 -11.271 -14.942 1.00 82.81 190 GLN A O 1
ATOM 1436 N N . LEU A 1 191 ? -1.578 -9.067 -15.427 1.00 63.91 191 LEU A N 1
ATOM 1437 C CA . LEU A 1 191 ? -2.943 -8.815 -14.940 1.00 63.91 191 LEU A CA 1
ATOM 1438 C C . LEU A 1 191 ? -3.941 -8.735 -16.093 1.00 63.91 191 LEU A C 1
ATOM 1440 O O . LEU A 1 191 ? -3.544 -8.210 -17.159 1.00 63.91 191 LEU A O 1
#

Sequence (191 aa):
MNTGHGNAHRQRAIASLLTRHTRVTESDGTCLGCLCGAPMGRLDHTKHLAKLVDALVDGRAGRGVRQPRQRPQRMTQLPHRDAPCANCPWRRDSPAGEFPPERYAALANTAGSPGAEAPIGAPMFACHKSTEGHDRACAGWLARCGHNHLGIRLAIVQGRLPGEVTWAPPPSWPPLFNSYAEMAARNGVQL

Secondary structure (DSSP, 8-state):
----TTHHHHHHHHHHHHTSTTS---------------------HHHHHHHHHHHHHSS----------PPPP---PPPB-SS--TT-TTBTTSPS-SS-HHHHHHTGGG--BTTBPBPTTPPP-B-TTSPTTS--B-HHHHHHTGGGBHHHHHHHHTTSS-THHHH---TTSPPBPSSHHHHHHHTT---

Radius of gyration: 31.33 Å; chains: 1; bounding box: 80×72×51 Å